Protein 7ZJR (pdb70)

Sequence (268 aa):
YLNTQSNHDKQYIGHAGELRVLSQRIAKNATEAAAGKGEAFKLLKDARNDFEKRWNILVNGDESTSLPPSPEAVKPQMDVVQQDWDGLRKNADSILASEQTVLSLHQVASTLAETIPQLQVEYEEVVDILLENGAPADQVAVAQRQSLLAERILGSVNKVLAGDENSVQAADSFGRDASLFGRVLKGMQEGNAAMSISKVTNAEAVDRLNEIAELFEFVSGSVDEILETSPDLFQQVREAANNIFSVSQTLLDKASQLADGFENLAGGR

Nearest PDB structures (foldseek):
  8wdf-assembly1_A  TM=9.840E-01  e=4.070E-27  Pseudomonas aeruginosa PAO1
  3i9y-assembly1_A  TM=5.136E-01  e=7.655E-04  Vibrio parahaemolyticus
  3o1h-assembly1_A  TM=3.738E-01  e=5.209E-04  Vibrio parahaemolyticus
  7sqc-assembly1_1H  TM=3.829E-01  e=2.702E+00  Chlamydomonas reinhardtii
  1i49-assembly1_B  TM=2.856E-01  e=4.918E+00  Homo sapiens

Radius of gyration: 28.45 Å; Cα contacts (8 Å, |Δi|>4): 362; chains: 1; bounding box: 51×51×84 Å

Organism: Pseudomonas aeruginosa (strain ATCC 15692 / DSM 22644 / CIP 104116 / JCM 14847 / LMG 12228 / 1C / PRS 101 / PAO1) (NCBI:txid208964)

Structure (mmCIF, N/CA/C/O backbone):
data_7ZJR
#
_entry.id   7ZJR
#
_cell.length_a   80.059
_cell.length_b   80.059
_cell.length_c   202.994
_cell.angle_alpha   90.000
_cell.angle_beta   90.000
_cell.angle_gamma   90.000
#
_symmetry.space_group_name_H-M   'P 43 21 2'
#
loop_
_entity.id
_entity.type
_entity.pdbx_description
1 polymer 'Protein PilJ'
2 water water
#
loop_
_atom_site.group_PDB
_atom_site.id
_atom_site.type_symbol
_atom_site.label_atom_id
_atom_site.label_alt_id
_atom_site.label_comp_id
_atom_site.label_asym_id
_atom_site.label_entity_id
_atom_site.label_seq_id
_atom_site.pdbx_PDB_ins_code
_atom_site.Cartn_x
_atom_site.Cartn_y
_atom_site.Cartn_z
_atom_site.occupancy
_atom_site.B_iso_or_equiv
_atom_site.auth_seq_id
_atom_site.auth_comp_id
_atom_site.auth_asym_id
_atom_site.auth_atom_id
_atom_site.pdbx_PDB_model_num
ATOM 1 N N . TYR A 1 23 ? 54.79841 77.28371 79.56366 1.000 102.97707 39 TYR A N 1
ATOM 2 C CA . TYR A 1 23 ? 54.54764 75.98524 80.18690 1.000 101.20461 39 TYR A CA 1
ATOM 3 C C . TYR A 1 23 ? 55.64296 75.55593 81.19103 1.000 108.36473 39 TYR A C 1
ATOM 4 O O . TYR A 1 23 ? 55.51111 75.77485 82.40314 1.000 105.85586 39 TYR A O 1
ATOM 13 N N . LEU A 1 24 ? 56.71010 74.92484 80.70149 1.000 91.73537 40 LEU A N 1
ATOM 14 C CA . LEU A 1 24 ? 57.85221 74.60421 81.54869 1.000 86.20979 40 LEU A CA 1
ATOM 15 C C . LEU A 1 24 ? 58.97866 75.60804 81.34696 1.000 84.80794 40 LEU A C 1
ATOM 16 O O . LEU A 1 24 ? 59.12900 76.19032 80.27075 1.000 81.67992 40 LEU A O 1
ATOM 21 N N . ASN A 1 25 ? 59.78744 75.78745 82.38453 1.000 75.24906 41 ASN A N 1
ATOM 22 C CA . ASN A 1 25 ? 60.85973 76.77061 82.29900 1.000 83.35849 41 ASN A CA 1
ATOM 23 C C . ASN A 1 25 ? 62.02049 76.34796 83.20402 1.000 77.85446 41 ASN A C 1
ATOM 24 O O . ASN A 1 25 ? 62.18322 75.16951 83.54055 1.000 76.42265 41 ASN A O 1
ATOM 29 N N . THR A 1 26 ? 62.82638 77.33010 83.59426 1.000 66.09491 42 THR A N 1
ATOM 30 C CA . THR A 1 26 ? 64.06465 77.10265 84.31081 1.000 60.45728 42 THR A CA 1
ATOM 31 C C . THR A 1 26 ? 63.80635 76.77116 85.77704 1.000 69.78733 42 THR A C 1
ATOM 32 O O . THR A 1 26 ? 64.58896 76.03709 86.39427 1.000 63.79951 42 THR A O 1
ATOM 36 N N . GLN A 1 27 ? 62.69126 77.24428 86.32896 1.000 59.70909 43 GLN A N 1
ATOM 37 C CA . GLN A 1 27 ? 62.29218 76.89382 87.68644 1.000 64.11027 43 GLN A CA 1
ATOM 38 C C . GLN A 1 27 ? 61.57264 75.55379 87.76909 1.000 65.74422 43 GLN A C 1
ATOM 39 O O . GLN A 1 27 ? 61.25249 75.10637 88.87583 1.000 64.97277 43 GLN A O 1
ATOM 45 N N . SER A 1 28 ? 61.29558 74.91180 86.63810 1.000 72.78542 44 SER A N 1
ATOM 46 C CA . SER A 1 28 ? 60.54905 73.66241 86.66004 1.000 69.55750 44 SER A CA 1
ATOM 47 C C . SER A 1 28 ? 61.40072 72.53161 87.24917 1.000 59.61109 44 SER A C 1
ATOM 48 O O . SER A 1 28 ? 62.60974 72.43879 87.00110 1.000 60.85476 44 SER A O 1
ATOM 51 N N . ASN A 1 29 ? 60.75766 71.70271 88.07154 1.000 56.94269 45 ASN A N 1
ATOM 52 C CA . ASN A 1 29 ? 61.41043 70.58850 88.75549 1.000 54.04658 45 ASN A CA 1
ATOM 53 C C . ASN A 1 29 ? 62.09791 69.63605 87.77095 1.000 54.32842 45 ASN A C 1
ATOM 54 O O . ASN A 1 29 ? 61.48332 69.15853 86.81454 1.000 58.61370 45 ASN A O 1
ATOM 59 N N . HIS A 1 30 ? 63.37684 69.34674 88.02713 1.000 56.29339 46 HIS A N 1
ATOM 60 C CA . HIS A 1 30 ? 64.15719 68.45147 87.16922 1.000 51.81744 46 HIS A CA 1
ATOM 61 C C . HIS A 1 30 ? 63.61813 67.01352 87.16779 1.000 59.85757 46 HIS A C 1
ATOM 62 O O . HIS A 1 30 ? 63.59707 66.35468 86.11942 1.000 56.67049 46 HIS A O 1
ATOM 69 N N . ASP A 1 31 ? 63.22952 66.48993 88.33992 1.000 59.42167 47 ASP A N 1
ATOM 70 C CA . ASP A 1 31 ? 62.80209 65.09089 88.43424 1.000 60.57643 47 ASP A CA 1
ATOM 71 C C . ASP A 1 31 ? 61.57355 64.82738 87.57205 1.000 63.72704 47 ASP A C 1
ATOM 72 O O . ASP A 1 31 ? 61.54912 63.86773 86.79510 1.000 57.73998 47 ASP A O 1
ATOM 77 N N . LYS A 1 32 ? 60.53786 65.66919 87.69905 1.000 55.05630 48 LYS A N 1
ATOM 78 C CA . LYS A 1 32 ? 59.33804 65.47679 86.88633 1.000 66.89932 48 LYS A CA 1
ATOM 79 C C . LYS A 1 32 ? 59.64744 65.53073 85.39301 1.000 68.87299 48 LYS A C 1
ATOM 80 O O . LYS A 1 32 ? 58.95137 64.88647 84.59463 1.000 59.64283 48 LYS A O 1
ATOM 86 N N . GLN A 1 33 ? 60.70724 66.24143 84.99404 1.000 55.41677 49 GLN A N 1
ATOM 87 C CA . GLN A 1 33 ? 61.07037 66.22625 83.58336 1.000 67.14350 49 GLN A CA 1
ATOM 88 C C . GLN A 1 33 ? 61.66052 64.87618 83.17132 1.000 62.78373 49 GLN A C 1
ATOM 89 O O . GLN A 1 33 ? 61.29229 64.33143 82.12663 1.000 62.38806 49 GLN A O 1
ATOM 95 N N . TYR A 1 34 ? 62.58187 64.31989 83.96341 1.000 54.19463 50 TYR A N 1
ATOM 96 C CA . TYR A 1 34 ? 63.12251 63.00701 83.61904 1.000 65.24298 50 TYR A CA 1
ATOM 97 C C . TYR A 1 34 ? 62.02589 61.94501 83.58955 1.000 53.57490 50 TYR A C 1
ATOM 98 O O . TYR A 1 34 ? 61.94306 61.15505 82.64763 1.000 59.52999 50 TYR A O 1
ATOM 107 N N . ILE A 1 35 ? 61.14350 61.95628 84.58592 1.000 55.81215 51 ILE A N 1
ATOM 108 C CA . ILE A 1 35 ? 60.10537 60.94033 84.71296 1.000 60.05774 51 ILE A CA 1
ATOM 109 C C . ILE A 1 35 ? 59.05718 61.08937 83.61939 1.000 62.88593 51 ILE A C 1
ATOM 110 O O . ILE A 1 35 ? 58.58910 60.08972 83.05425 1.000 67.00438 51 ILE A O 1
ATOM 115 N N . GLY A 1 36 ? 58.66961 62.33067 83.30865 1.000 60.52793 52 GLY A N 1
ATOM 116 C CA . GLY A 1 36 ? 57.69536 62.56009 82.25208 1.000 50.63520 52 GLY A CA 1
ATOM 117 C C . GLY A 1 36 ? 58.21933 62.20531 80.87012 1.000 55.83218 52 GLY A C 1
ATOM 118 O O . GLY A 1 36 ? 57.51112 61.59276 80.06437 1.000 58.17595 52 GLY A O 1
ATOM 119 N N . HIS A 1 37 ? 59.46321 62.57053 80.57133 1.000 54.53548 53 HIS A N 1
ATOM 120 C CA . HIS A 1 37 ? 60.01368 62.19891 79.27431 1.000 55.18430 53 HIS A CA 1
ATOM 121 C C . HIS A 1 37 ? 60.08783 60.68008 79.13349 1.000 67.65217 53 HIS A C 1
ATOM 122 O O . HIS A 1 37 ? 59.60740 60.11759 78.14246 1.000 67.34504 53 HIS A O 1
ATOM 129 N N . ALA A 1 38 ? 60.66766 59.99744 80.13150 1.000 63.81086 54 ALA A N 1
ATOM 130 C CA . ALA A 1 38 ? 60.72931 58.53653 80.11456 1.000 62.89144 54 ALA A CA 1
ATOM 131 C C . ALA A 1 38 ? 59.33279 57.91851 79.99207 1.000 71.60529 54 ALA A C 1
ATOM 132 O O . ALA A 1 38 ? 59.11705 56.99841 79.19479 1.000 57.06234 54 ALA A O 1
ATOM 134 N N . GLY A 1 39 ? 58.37205 58.41060 80.78029 1.000 59.13904 55 GLY A N 1
ATOM 135 C CA . GLY A 1 39 ? 57.00542 57.93888 80.64061 1.000 52.92559 55 GLY A CA 1
ATOM 136 C C . GLY A 1 39 ? 56.50036 58.06098 79.21856 1.000 74.38327 55 GLY A C 1
ATOM 137 O O . GLY A 1 39 ? 56.01048 57.09396 78.62712 1.000 66.87923 55 GLY A O 1
ATOM 138 N N . GLU A 1 40 ? 56.64546 59.24931 78.63682 1.000 66.92527 56 GLU A N 1
ATOM 139 C CA . GLU A 1 40 ? 56.12229 59.48791 77.30539 1.000 62.86348 56 GLU A CA 1
ATOM 140 C C . GLU A 1 40 ? 56.79465 58.60324 76.25609 1.000 60.33238 56 GLU A C 1
ATOM 141 O O . GLU A 1 40 ? 56.18570 58.31871 75.21983 1.000 57.70214 56 GLU A O 1
ATOM 147 N N . LEU A 1 41 ? 58.01521 58.12095 76.49812 1.000 59.47480 57 LEU A N 1
ATOM 148 C CA . LEU A 1 41 ? 58.58140 57.17660 75.54106 1.000 64.23646 57 LEU A CA 1
ATOM 149 C C . LEU A 1 41 ? 57.80939 55.86085 75.50567 1.000 55.06256 57 LEU A C 1
ATOM 150 O O . LEU A 1 41 ? 57.76409 55.21370 74.45535 1.000 60.88043 57 LEU A O 1
ATOM 155 N N . ARG A 1 42 ? 57.19504 55.45115 76.62185 1.000 56.02081 58 ARG A N 1
ATOM 156 C CA . ARG A 1 42 ? 56.28541 54.29932 76.59564 1.000 61.93493 58 ARG A CA 1
ATOM 157 C C . ARG A 1 42 ? 55.14169 54.53767 75.61955 1.000 66.31579 58 ARG A C 1
ATOM 158 O O . ARG A 1 42 ? 54.88509 53.71995 74.72670 1.000 62.12711 58 ARG A O 1
ATOM 166 N N . VAL A 1 43 ? 54.42979 55.65588 75.80386 1.000 63.34376 59 VAL A N 1
ATOM 167 C CA . VAL A 1 43 ? 53.33896 56.05002 74.91737 1.000 55.32128 59 VAL A CA 1
ATOM 168 C C . VAL A 1 43 ? 53.81595 56.10292 73.46724 1.000 55.91760 59 VAL A C 1
ATOM 169 O O . VAL A 1 43 ? 53.19462 55.52490 72.56995 1.000 56.33838 59 VAL A O 1
ATOM 173 N N . LEU A 1 44 ? 54.94650 56.77251 73.22004 1.000 52.28714 60 LEU A N 1
ATOM 174 C CA . LEU A 1 44 ? 55.39488 56.97508 71.84571 1.000 52.46716 60 LEU A CA 1
ATOM 175 C C . LEU A 1 44 ? 55.80534 55.66878 71.17301 1.000 66.11063 60 LEU A C 1
ATOM 176 O O . LEU A 1 44 ? 55.71866 55.54802 69.94077 1.000 64.54583 60 LEU A O 1
ATOM 181 N N . SER A 1 45 ? 56.27974 54.69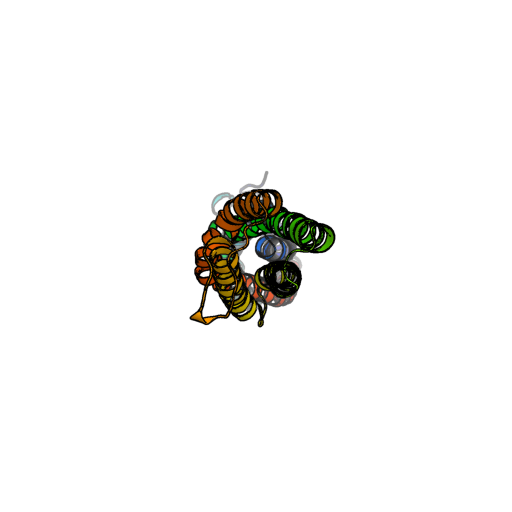350 71.94742 1.000 64.08102 61 SER A N 1
ATOM 182 C CA . SER A 1 45 ? 56.64506 53.41775 71.34633 1.000 62.36429 61 SER A CA 1
ATOM 183 C C . SER A 1 45 ? 55.41199 52.68941 70.81688 1.000 54.04753 61 SER A C 1
ATOM 184 O O . SER A 1 45 ? 55.45691 52.11084 69.72820 1.000 53.97365 61 SER A O 1
ATOM 187 N N . GLN A 1 46 ? 54.30166 52.70675 71.56256 1.000 49.95753 62 GLN A N 1
ATOM 188 C CA . GLN A 1 46 ? 53.07024 52.12923 71.03228 1.000 53.43431 62 GLN A CA 1
ATOM 189 C C . GLN A 1 46 ? 52.61098 52.89520 69.80037 1.000 68.25532 62 GLN A C 1
ATOM 190 O O . GLN A 1 46 ? 52.20877 52.29926 68.79192 1.000 66.65976 62 GLN A O 1
ATOM 196 N N . ARG A 1 47 ? 52.72811 54.21807 69.83819 1.000 61.19978 63 ARG A N 1
ATOM 197 C CA . ARG A 1 47 ? 52.19911 55.00965 68.74373 1.000 60.86874 63 ARG A CA 1
ATOM 198 C C . ARG A 1 47 ? 53.03507 54.81768 67.48074 1.000 61.15371 63 ARG A C 1
ATOM 199 O O . ARG A 1 47 ? 52.48752 54.73702 66.37104 1.000 54.86108 63 ARG A O 1
ATOM 207 N N . ILE A 1 48 ? 54.35365 54.68333 67.63002 1.000 57.13454 64 ILE A N 1
ATOM 208 C CA . ILE A 1 48 ? 55.20022 54.37828 66.47951 1.000 51.26404 64 ILE A CA 1
ATOM 209 C C . ILE A 1 48 ? 54.84817 53.00895 65.90993 1.000 64.05849 64 ILE A C 1
ATOM 210 O O . ILE A 1 48 ? 54.86929 52.79434 64.68823 1.000 60.96765 64 ILE A O 1
ATOM 215 N N . ALA A 1 49 ? 54.50915 52.06121 66.78303 1.000 61.64123 65 ALA A N 1
ATOM 216 C CA . ALA A 1 49 ? 54.23477 50.71761 66.30638 1.000 56.96700 65 ALA A CA 1
ATOM 217 C C . ALA A 1 49 ? 52.89719 50.67659 65.58936 1.000 54.44437 65 ALA A C 1
ATOM 218 O O . ALA A 1 49 ? 52.78540 50.06878 64.51891 1.000 58.77058 65 ALA A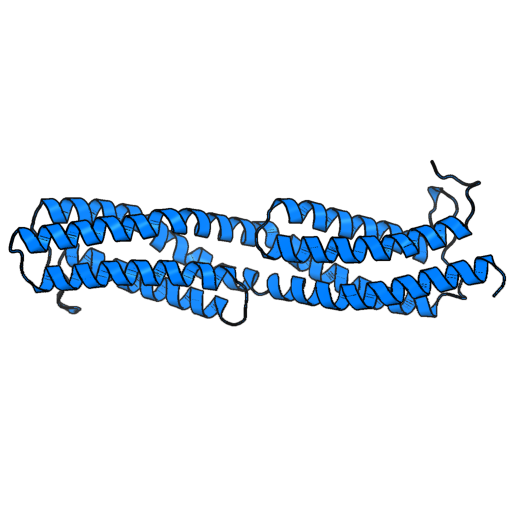 O 1
ATOM 220 N N . LYS A 1 50 ? 51.89011 51.37348 66.12545 1.000 59.63849 66 LYS A N 1
ATOM 221 C CA . LYS A 1 50 ? 50.57089 51.36174 65.49697 1.000 50.84165 66 LYS A CA 1
ATOM 222 C C . LYS A 1 50 ? 50.61312 52.02996 64.13819 1.000 62.91471 66 LYS A C 1
ATOM 223 O O . LYS A 1 50 ? 49.99112 51.55336 63.17856 1.000 62.58188 66 LYS A O 1
ATOM 229 N N . ASN A 1 51 ? 51.36256 53.12124 64.02005 1.000 60.75843 67 ASN A N 1
ATOM 230 C CA . ASN A 1 51 ? 51.38624 53.80154 62.73543 1.000 65.85786 67 ASN A CA 1
ATOM 231 C C . ASN A 1 51 ? 52.34215 53.14624 61.76600 1.000 59.49361 67 ASN A C 1
ATOM 232 O O . ASN A 1 51 ? 52.20392 53.34941 60.55669 1.000 62.05966 67 ASN A O 1
ATOM 237 N N . ALA A 1 52 ? 53.32833 52.40359 62.26817 1.000 60.54999 68 ALA A N 1
ATOM 238 C CA . ALA A 1 52 ? 54.21083 51.68872 61.36205 1.000 65.81433 68 ALA A CA 1
ATOM 239 C C . ALA A 1 52 ? 53.43739 50.59298 60.65439 1.000 62.18248 68 ALA A C 1
ATOM 240 O O . ALA A 1 52 ? 53.57636 50.40637 59.43771 1.000 52.28402 68 ALA A O 1
ATOM 242 N N . THR A 1 53 ? 52.57538 49.89231 61.39327 1.000 54.80878 69 THR A N 1
ATOM 243 C CA . THR A 1 53 ? 51.86231 48.77935 60.78401 1.000 58.93425 69 THR A CA 1
ATOM 244 C C . THR A 1 53 ? 50.76007 49.27842 59.85340 1.000 63.83307 69 THR A C 1
ATOM 245 O O . THR A 1 53 ? 50.57581 48.72669 58.75904 1.000 70.18382 69 THR A O 1
ATOM 249 N N . GLU A 1 54 ? 50.04747 50.34667 60.24344 1.000 63.17654 70 GLU A N 1
ATOM 250 C CA . GLU A 1 54 ? 49.02119 50.90486 59.36500 1.000 53.67639 70 GLU A CA 1
ATOM 251 C C . GLU A 1 54 ? 49.63408 51.53356 58.12915 1.000 60.46507 70 GLU A C 1
ATOM 252 O O . GLU A 1 54 ? 49.04748 51.47023 57.04101 1.000 65.05430 70 GLU A O 1
ATOM 258 N N . ALA A 1 55 ? 50.80565 52.15395 58.26825 1.000 57.81415 71 ALA A N 1
ATOM 259 C CA . ALA A 1 55 ? 51.43859 52.72958 57.08973 1.000 60.53501 71 ALA A CA 1
ATOM 260 C C . ALA A 1 55 ? 51.83985 51.63430 56.12163 1.000 71.29641 71 ALA A C 1
ATOM 261 O O . ALA A 1 55 ? 51.65465 51.77561 54.90690 1.000 69.74454 71 ALA A O 1
ATOM 263 N N . ALA A 1 56 ? 52.37741 50.52544 56.64395 1.000 67.65017 72 ALA A N 1
ATOM 264 C CA . ALA A 1 56 ? 52.77085 49.42329 55.77207 1.000 68.71951 72 ALA A CA 1
ATOM 265 C C . ALA A 1 56 ? 51.56631 48.84816 55.04699 1.000 65.16334 72 ALA A C 1
ATOM 266 O O . ALA A 1 56 ? 51.69742 48.37742 53.91466 1.000 63.94317 72 ALA A O 1
ATOM 268 N N . ALA A 1 57 ? 50.38955 48.89424 55.67473 1.000 57.66418 73 ALA A N 1
ATOM 269 C CA . ALA A 1 57 ? 49.13118 48.50265 55.04957 1.000 57.96500 73 ALA A CA 1
ATOM 270 C C . ALA A 1 57 ? 48.55606 49.55895 54.08234 1.000 63.45455 73 ALA A C 1
ATOM 271 O O . ALA A 1 57 ? 47.38871 49.45227 53.68911 1.000 65.82681 73 ALA A O 1
ATOM 273 N N . GLY A 1 58 ? 49.31256 50.58014 53.69350 1.000 68.72177 74 GLY A N 1
ATOM 274 C CA . GLY A 1 58 ? 48.82411 51.54643 52.73161 1.000 62.69998 74 GLY A CA 1
ATOM 275 C C . GLY A 1 58 ? 48.03968 52.73579 53.28563 1.000 65.29244 74 GLY A C 1
ATOM 276 O O . GLY A 1 58 ? 47.70319 53.63765 52.50624 1.000 75.16587 74 GLY A O 1
ATOM 277 N N . LYS A 1 59 ? 47.72279 52.77807 54.58521 1.000 64.57532 75 LYS A N 1
ATOM 278 C CA . LYS A 1 59 ? 46.96546 53.90205 55.15724 1.000 56.80357 75 LYS A CA 1
ATOM 279 C C . LYS A 1 59 ? 47.82501 55.15742 55.09914 1.000 61.22142 75 LYS A C 1
ATOM 280 O O . LYS A 1 59 ? 48.77479 55.30741 55.86858 1.000 68.93236 75 LYS A O 1
ATOM 286 N N . GLY A 1 60 ? 47.52000 56.05576 54.15939 1.000 60.92811 76 GLY A N 1
ATOM 287 C CA . GLY A 1 60 ? 48.43927 57.14591 53.87472 1.000 58.33674 76 GLY A CA 1
ATOM 288 C C . GLY A 1 60 ? 48.58379 58.11251 55.03330 1.000 75.88589 76 GLY A C 1
ATOM 289 O O . GLY A 1 60 ? 49.67507 58.63530 55.28510 1.000 65.06922 76 GLY A O 1
ATOM 290 N N . GLU A 1 61 ? 47.49718 58.34385 55.76615 1.000 60.17017 77 GLU A N 1
ATOM 291 C CA . GLU A 1 61 ? 47.55370 59.25206 56.89988 1.000 72.50861 77 GLU A CA 1
ATOM 292 C C . GLU A 1 61 ? 48.56857 58.79351 57.94951 1.000 88.53621 77 GLU A C 1
ATOM 293 O O . GLU A 1 61 ? 49.23302 59.62838 58.58679 1.000 78.96955 77 GLU A O 1
ATOM 299 N N . ALA A 1 62 ? 48.72507 57.47322 58.11553 1.000 79.51201 78 ALA A N 1
ATOM 300 C CA . ALA A 1 62 ? 49.62358 56.92333 59.12424 1.000 73.27552 78 ALA A CA 1
ATOM 301 C C . ALA A 1 62 ? 51.07204 57.30681 58.88792 1.000 62.48362 78 ALA A C 1
ATOM 302 O O . ALA A 1 62 ? 51.88317 57.18275 59.80733 1.000 70.68252 78 ALA A O 1
ATOM 304 N N . PHE A 1 63 ? 51.42695 57.75506 57.686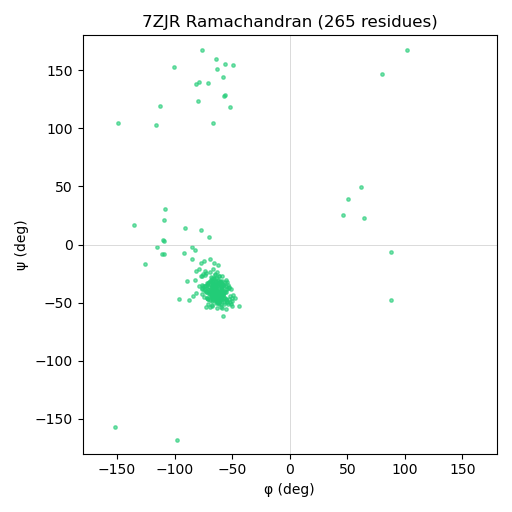88 1.000 60.25362 79 PHE A N 1
ATOM 305 C CA . PHE A 1 63 ? 52.81374 58.13490 57.46294 1.000 65.81400 79 PHE A CA 1
ATOM 306 C C . PHE A 1 63 ? 53.15203 59.39688 58.22138 1.000 65.05760 79 PHE A C 1
ATOM 307 O O . PHE A 1 63 ? 54.22286 59.49106 58.83002 1.000 72.09663 79 PHE A O 1
ATOM 315 N N . LYS A 1 64 ? 52.25082 60.37721 58.19843 1.000 73.82628 80 LYS A N 1
ATOM 316 C CA . LYS A 1 64 ? 52.50107 61.60736 58.93430 1.000 72.53216 80 LYS A CA 1
ATOM 317 C C . LYS A 1 64 ? 52.60737 61.31905 60.42325 1.000 72.87848 80 LYS A C 1
ATOM 318 O O . LYS A 1 64 ? 53.58178 61.72368 61.06797 1.000 71.32479 80 LYS A O 1
ATOM 324 N N . LEU A 1 65 ? 51.62533 60.58318 60.97231 1.000 53.18674 81 LEU A N 1
ATOM 325 C CA . LEU A 1 65 ? 51.62416 60.22411 62.39019 1.000 61.43105 81 LEU A CA 1
ATOM 326 C C . LEU A 1 65 ? 52.85630 59.41483 62.77914 1.000 66.94061 81 LEU A C 1
ATOM 327 O O . LEU A 1 65 ? 53.36551 59.55002 63.90099 1.000 62.55246 81 LEU A O 1
ATOM 332 N N . LEU A 1 66 ? 53.33623 58.55332 61.88013 1.000 53.08478 82 LEU A N 1
ATOM 333 C CA . LEU A 1 66 ? 54.56048 57.81947 62.16071 1.000 55.86157 82 LEU A CA 1
ATOM 334 C C . LEU A 1 66 ? 55.74867 58.76598 62.22207 1.000 63.81596 82 LEU A C 1
ATOM 335 O O . LEU A 1 66 ? 56.56851 58.68994 63.14748 1.000 59.12040 82 LEU A O 1
ATOM 340 N N . LYS A 1 67 ? 55.85662 59.66757 61.24005 1.000 59.45161 83 LYS A N 1
ATOM 341 C CA . LYS A 1 67 ? 56.94441 60.63672 61.23747 1.000 59.29776 83 LYS A CA 1
ATOM 342 C C . LYS A 1 67 ? 56.91896 61.49996 62.49444 1.000 66.59840 83 LYS A C 1
ATOM 343 O O . LYS A 1 67 ? 57.96539 61.79147 63.08829 1.000 53.57645 83 LYS A O 1
ATOM 349 N N . ASP A 1 68 ? 55.72983 61.90953 62.92275 1.000 54.58438 84 ASP A N 1
ATOM 350 C CA . ASP A 1 68 ? 55.64481 62.83285 64.04420 1.000 58.50756 84 ASP A CA 1
ATOM 351 C C . ASP A 1 68 ? 56.01882 62.14410 65.34425 1.000 60.75304 84 ASP A C 1
ATOM 352 O O . ASP A 1 68 ? 56.78697 62.69135 66.14759 1.000 65.54263 84 ASP A O 1
ATOM 357 N N . ALA A 1 69 ? 55.46588 60.94801 65.57926 1.000 65.82064 85 ALA A N 1
ATOM 358 C CA . ALA A 1 69 ? 55.79293 60.20320 66.79209 1.000 52.09411 85 ALA A CA 1
ATOM 359 C C . ALA A 1 69 ? 57.26963 59.83897 66.81429 1.000 55.46865 85 ALA A C 1
ATOM 360 O O . ALA A 1 69 ? 57.91842 59.89115 67.86437 1.000 54.33171 85 ALA A O 1
ATOM 362 N N . ARG A 1 70 ? 57.82516 59.49901 65.65626 1.000 50.67257 86 ARG A N 1
ATOM 363 C CA . ARG A 1 70 ? 59.25104 59.21744 65.58908 1.000 55.44553 86 ARG A CA 1
ATOM 364 C C . ARG A 1 70 ? 60.06296 60.43617 65.99019 1.000 59.64708 86 ARG A C 1
ATOM 365 O O . ARG A 1 70 ? 61.07362 60.31204 66.69410 1.000 67.56434 86 ARG A O 1
ATOM 373 N N . ASN A 1 71 ? 59.65085 61.62552 65.53156 1.000 63.68873 87 ASN A N 1
ATOM 374 C CA . ASN A 1 71 ? 60.38517 62.84659 65.85280 1.000 54.25778 87 ASN A CA 1
ATOM 375 C C . ASN A 1 71 ? 60.13340 63.30237 67.29233 1.000 57.80835 87 ASN A C 1
ATOM 376 O O . ASN A 1 71 ? 61.04280 63.83443 67.93981 1.000 55.51796 87 ASN A O 1
ATOM 381 N N . ASP A 1 72 ? 58.91070 63.11616 67.80128 1.000 42.02674 88 ASP A N 1
ATOM 382 C CA . ASP A 1 72 ? 58.63660 63.36922 69.21330 1.000 53.93495 88 ASP A CA 1
ATOM 383 C C . ASP A 1 72 ? 59.60178 62.56167 70.08722 1.000 65.92274 88 ASP A C 1
ATOM 384 O O . ASP A 1 72 ? 60.34456 63.11917 70.90985 1.000 60.68955 88 ASP A O 1
ATOM 389 N N . PHE A 1 73 ? 59.62365 61.23882 69.88486 1.000 62.20577 89 PHE A N 1
ATOM 390 C CA . PHE A 1 73 ? 60.53945 60.36857 70.61117 1.000 61.33196 89 PHE A CA 1
ATOM 391 C C . PHE A 1 73 ? 61.96720 60.88872 70.53140 1.000 56.99909 89 PHE A C 1
ATOM 392 O O . PHE A 1 73 ? 62.64024 61.03995 71.55341 1.000 59.92377 89 PHE A O 1
ATOM 400 N N . GLU A 1 74 ? 62.44320 61.17339 69.32222 1.000 50.57163 90 GLU A N 1
ATOM 401 C CA . GLU A 1 74 ? 63.80733 61.66074 69.16437 1.000 53.23846 90 GLU A CA 1
ATOM 402 C C . GLU A 1 74 ? 64.04222 62.95059 69.95024 1.000 70.92457 90 GLU A C 1
ATOM 403 O O . GLU A 1 74 ? 65.13841 63.17313 70.48717 1.000 61.94849 90 GLU A O 1
ATOM 409 N N . LYS A 1 75 ? 63.03151 63.81947 70.02236 1.000 60.26453 91 LYS A N 1
ATOM 410 C CA . LYS A 1 75 ? 63.20759 65.07111 70.75066 1.000 67.57101 91 LYS A CA 1
ATOM 411 C C . LYS A 1 75 ? 63.36823 64.79779 72.23732 1.000 63.20278 91 LYS A C 1
ATOM 412 O O . LYS A 1 75 ? 64.28544 65.32774 72.88041 1.000 59.10059 91 LYS A O 1
ATOM 418 N N . ARG A 1 76 ? 62.50243 63.93260 72.78287 1.000 57.20191 92 ARG A N 1
ATOM 419 C CA . ARG A 1 76 ? 62.52911 63.60471 74.20682 1.000 58.75843 92 ARG A CA 1
ATOM 420 C C . ARG A 1 76 ? 63.76303 62.79671 74.57614 1.000 55.66250 92 ARG A C 1
ATOM 421 O O . ARG A 1 76 ? 64.39990 63.05792 75.60405 1.000 62.94452 92 ARG A O 1
ATOM 429 N N . TRP A 1 77 ? 64.12153 61.82010 73.74987 1.000 61.92275 93 TRP A N 1
ATOM 430 C CA . TRP A 1 77 ? 65.32572 61.04278 74.01472 1.000 60.37400 93 TRP A CA 1
ATOM 431 C C . TRP A 1 77 ? 66.56588 61.93449 74.08277 1.000 58.13289 93 TRP A C 1
ATOM 432 O O . TRP A 1 77 ? 67.42924 61.74084 74.94831 1.000 63.71515 93 TRP A O 1
ATOM 443 N N . ASN A 1 78 ? 66.68207 62.90412 73.16835 1.000 58.87665 94 ASN A N 1
ATOM 444 C CA . ASN A 1 78 ? 67.82681 63.80968 73.18641 1.000 54.93470 94 ASN A CA 1
ATOM 445 C C . ASN A 1 78 ? 67.85401 64.65948 74.44938 1.000 53.47651 94 ASN A C 1
ATOM 446 O O . ASN A 1 78 ? 68.93077 64.98121 74.95798 1.000 57.03873 94 ASN A O 1
ATOM 451 N N . ILE A 1 79 ? 66.69009 65.03441 74.97088 1.000 52.06067 95 ILE A N 1
ATOM 452 C CA . ILE A 1 79 ? 66.66692 65.77066 76.22459 1.000 56.52546 95 ILE A CA 1
ATOM 453 C C . ILE A 1 79 ? 67.22566 64.90517 77.34204 1.000 65.54616 95 ILE A C 1
ATOM 454 O O . ILE A 1 79 ? 68.08686 65.34849 78.10991 1.000 61.78714 95 ILE A O 1
ATOM 459 N N . LEU A 1 80 ? 66.77580 63.63799 77.41397 1.000 58.54822 96 LEU A N 1
ATOM 460 C CA . LEU A 1 80 ? 67.26324 62.71119 78.43136 1.000 54.67789 96 LEU A CA 1
ATOM 461 C C . LEU A 1 80 ? 68.76720 62.48182 78.32229 1.000 56.89614 96 LEU A C 1
ATOM 462 O O . LEU A 1 80 ? 69.43966 62.28295 79.33714 1.000 57.50408 96 LEU A O 1
ATOM 467 N N . VAL A 1 81 ? 69.32005 62.52070 77.12058 1.000 51.59530 97 VAL A N 1
ATOM 468 C CA . VAL A 1 81 ? 70.73102 62.20873 76.95166 1.000 54.94996 97 VAL A CA 1
ATOM 469 C C . VAL A 1 81 ? 71.60496 63.44259 77.14248 1.000 65.91507 97 VAL A C 1
ATOM 470 O O . VAL A 1 81 ? 72.61318 63.40653 77.85398 1.000 65.69815 97 VAL A O 1
ATOM 474 N N . ASN A 1 82 ? 71.24792 64.55063 76.49921 1.000 58.78988 98 ASN A N 1
ATOM 475 C CA . ASN A 1 82 ? 72.11048 65.71760 76.46682 1.000 60.07171 98 ASN A CA 1
ATOM 476 C C . ASN A 1 82 ? 71.60768 66.89875 77.28168 1.000 62.23554 98 ASN A C 1
ATOM 477 O O . ASN A 1 82 ? 72.35518 67.87098 77.43348 1.000 61.42244 98 ASN A O 1
ATOM 482 N N . GLY A 1 83 ? 70.38690 66.84605 77.80705 1.000 48.11723 99 GLY A N 1
ATOM 483 C CA . GLY A 1 83 ? 69.80538 67.96578 78.51566 1.000 50.66596 99 GLY A CA 1
ATOM 484 C C . GLY A 1 83 ? 68.79979 68.72605 77.66183 1.000 56.83939 99 GLY A C 1
ATOM 485 O O . GLY A 1 83 ? 68.69841 68.55503 76.44743 1.000 54.69212 99 GLY A O 1
ATOM 486 N N . ASP A 1 84 ? 68.04415 69.59188 78.32482 1.000 59.31878 100 ASP A N 1
ATOM 487 C CA . ASP A 1 84 ? 67.12564 70.51561 77.66794 1.000 53.21958 100 ASP A CA 1
ATOM 488 C C . ASP A 1 84 ? 67.62224 71.93504 77.95942 1.000 53.99804 100 ASP A C 1
ATOM 489 O O . ASP A 1 84 ? 67.40904 72.46253 79.05786 1.000 55.67199 100 ASP A O 1
ATOM 494 N N . GLU A 1 85 ? 68.26908 72.55510 76.96761 1.000 53.94567 101 GLU A N 1
ATOM 495 C CA . GLU A 1 85 ? 68.78601 73.91040 77.13521 1.000 45.35674 101 GLU A CA 1
ATOM 496 C C . GLU A 1 85 ? 67.70360 74.88914 77.57363 1.000 54.77512 101 GLU A C 1
ATOM 497 O O . GLU A 1 85 ? 67.96497 75.80958 78.35587 1.000 62.21959 101 GLU A O 1
ATOM 503 N N . SER A 1 86 ? 66.48256 74.71588 77.08628 1.000 55.36088 102 SER A N 1
ATOM 504 C CA . SER A 1 86 ? 65.47528 75.73209 77.33270 1.000 50.15255 102 SER A CA 1
ATOM 505 C C . SER A 1 86 ? 64.98133 75.73478 78.77524 1.000 51.51757 102 SER A C 1
ATOM 506 O O . SER A 1 86 ? 64.48778 76.76132 79.24220 1.000 62.27860 102 SER A O 1
ATOM 509 N N . THR A 1 87 ? 65.08551 74.62142 79.48705 1.000 57.33797 103 THR A N 1
ATOM 510 C CA . THR A 1 87 ? 64.72650 74.55834 80.89922 1.000 57.44323 103 THR A CA 1
ATOM 511 C C . THR A 1 87 ? 65.94813 74.41092 81.79802 1.000 57.48467 103 THR A C 1
ATOM 512 O O . THR A 1 87 ? 65.79596 74.25541 83.02223 1.000 55.12547 103 THR A O 1
ATOM 516 N N . SER A 1 88 ? 67.14807 74.42392 81.21860 1.000 52.86851 104 SER A N 1
ATOM 517 C CA . SER A 1 88 ? 68.37916 74.12947 81.94832 1.000 61.31921 104 SER A CA 1
ATOM 518 C C . SER A 1 88 ? 68.25141 72.82254 82.73241 1.000 66.08716 104 SER A C 1
ATOM 519 O O . SER A 1 88 ? 68.71007 72.70319 83.87842 1.000 59.85097 104 SER A O 1
ATOM 522 N N . LEU A 1 89 ? 67.58435 71.83964 82.11029 1.000 62.90449 105 LEU A N 1
ATOM 523 C CA . LEU A 1 89 ? 67.61608 70.46236 82.59168 1.000 55.34109 105 LEU A CA 1
ATOM 524 C C . LEU A 1 89 ? 68.91837 69.80650 82.14784 1.000 63.36193 105 LEU A C 1
ATOM 525 O O . LEU A 1 89 ? 69.22072 69.79816 80.94053 1.000 53.73840 105 LEU A O 1
ATOM 530 N N . PRO A 1 90 ? 69.72477 69.27614 83.07094 1.000 55.48677 106 PRO A N 1
ATOM 531 C CA . PRO A 1 90 ? 71.04450 68.69178 82.70272 1.000 53.42846 106 PRO A CA 1
ATOM 532 C C . PRO A 1 90 ? 70.87028 67.32642 82.06820 1.000 49.88463 106 PRO A C 1
ATOM 533 O O . PRO A 1 90 ? 69.77427 66.74796 82.13956 1.000 53.30263 106 PRO A O 1
ATOM 537 N N . PRO A 1 91 ? 71.92066 66.77460 81.44960 1.000 51.27272 107 PRO A N 1
ATOM 538 C CA . PRO A 1 91 ? 71.88360 65.35478 81.05771 1.000 54.92488 107 PRO A CA 1
ATOM 539 C C . PRO A 1 91 ? 71.44044 64.48018 82.23138 1.000 58.62407 107 PRO A C 1
ATOM 540 O O . PRO A 1 91 ? 71.56451 64.86160 83.39720 1.000 59.97308 107 PRO A O 1
ATOM 544 N N . SER A 1 92 ? 70.87635 63.31555 81.92157 1.000 56.89800 108 SER A N 1
ATOM 545 C CA . SER A 1 92 ? 70.34273 62.45327 82.97485 1.000 71.34779 108 SER A CA 1
ATOM 546 C C . SER A 1 92 ? 71.45908 61.97395 83.91466 1.000 59.02219 108 SER A C 1
ATOM 547 O O . SER A 1 92 ? 72.63072 61.86932 83.50866 1.000 54.06348 108 SER A O 1
ATOM 550 N N . PRO A 1 93 ? 71.12527 61.70146 85.18412 1.000 62.09045 109 PRO A N 1
ATOM 551 C CA . PRO A 1 93 ? 72.14816 61.26920 86.15250 1.000 58.40872 109 PRO A CA 1
ATOM 552 C C . PRO A 1 93 ? 72.87705 60.03147 85.66180 1.000 62.72527 109 PRO A C 1
ATOM 553 O O . PRO A 1 93 ? 72.35628 59.25273 84.86093 1.000 74.01719 109 PRO A O 1
ATOM 557 N N . GLU A 1 94 ? 74.10049 59.83786 86.15054 1.000 72.27079 110 GLU A N 1
ATOM 558 C CA . GLU A 1 94 ? 74.80731 58.64120 85.71726 1.000 72.30948 110 GLU A CA 1
ATOM 559 C C . GLU A 1 94 ? 74.29282 57.39476 86.44025 1.000 63.59995 110 GLU A C 1
ATOM 560 O O . GLU A 1 94 ? 74.48641 56.26950 85.95768 1.000 72.97216 110 GLU A O 1
ATOM 566 N N . ALA A 1 95 ? 73.56135 57.57901 87.54366 1.000 58.35236 111 ALA A N 1
ATOM 567 C CA . ALA A 1 95 ? 72.89810 56.45733 88.19652 1.000 61.15984 111 ALA A CA 1
ATOM 568 C C . ALA A 1 95 ? 72.05566 55.64762 87.21599 1.000 80.66146 111 ALA A C 1
ATOM 569 O O . ALA A 1 95 ? 72.09983 54.41338 87.23377 1.000 86.21756 111 ALA A O 1
ATOM 571 N N . VAL A 1 96 ? 71.28430 56.31364 86.34657 1.000 74.32419 112 VAL A N 1
ATOM 572 C CA . VAL A 1 96 ? 70.37473 55.59866 85.45109 1.000 63.76807 112 VAL A CA 1
ATOM 573 C C . VAL A 1 96 ? 71.06905 55.27894 84.13217 1.000 59.09674 112 VAL A C 1
ATOM 574 O O . VAL A 1 96 ? 70.40780 54.90094 83.16214 1.000 75.06281 112 VAL A O 1
ATOM 578 N N . LYS A 1 97 ? 72.39930 55.40091 84.08428 1.000 59.07419 113 LYS A N 1
ATOM 579 C CA . LYS A 1 97 ? 73.11252 55.13494 82.83477 1.000 62.00813 113 LYS A CA 1
ATOM 580 C C . LYS A 1 97 ? 72.88424 53.73236 82.27107 1.000 71.86371 113 LYS A C 1
ATOM 581 O O . LYS A 1 97 ? 72.70404 53.61305 81.04523 1.000 79.69289 113 LYS A O 1
ATOM 587 N N . PRO A 1 98 ? 72.89672 52.65274 83.05825 1.000 82.02827 114 PRO A N 1
ATOM 588 C CA . PRO A 1 98 ? 72.57914 51.33914 82.46721 1.000 76.86260 114 PRO A CA 1
ATOM 589 C C . PRO A 1 98 ? 71.18595 51.26470 81.84618 1.000 72.87814 114 PRO A C 1
ATOM 590 O O . PRO A 1 98 ? 71.04554 50.71833 80.74295 1.000 62.91438 114 PRO A O 1
ATOM 594 N N . GLN A 1 99 ? 70.15172 51.78602 82.52504 1.000 61.47149 115 GLN A N 1
ATOM 595 C CA . GLN A 1 99 ? 68.82516 51.88555 81.91345 1.000 59.55674 115 GLN A CA 1
ATOM 596 C C . GLN A 1 99 ? 68.85861 52.68777 80.61488 1.000 76.56242 115 GLN A C 1
ATOM 597 O O . GLN A 1 99 ? 68.24727 52.28523 79.61717 1.000 68.82218 115 GLN A O 1
ATOM 603 N N . MET A 1 100 ? 69.53833 53.84484 80.61757 1.000 59.62276 116 MET A N 1
ATOM 604 C CA . MET A 1 100 ? 69.64273 54.63745 79.39406 1.000 69.26325 116 MET A CA 1
ATOM 605 C C . MET A 1 100 ? 70.30870 53.82839 78.30306 1.000 66.56558 116 MET A C 1
ATOM 606 O O . MET A 1 100 ? 69.84668 53.80020 77.15365 1.000 64.56408 116 MET A O 1
ATOM 611 N N . ASP A 1 101 ? 71.41070 53.17128 78.64614 1.000 62.61290 117 ASP A N 1
ATOM 612 C CA . ASP A 1 101 ? 72.20021 52.50774 77.62215 1.000 72.84687 117 ASP A CA 1
ATOM 613 C C . ASP A 1 101 ? 71.38112 51.46314 76.87486 1.000 67.12573 117 ASP A C 1
ATOM 614 O O . ASP A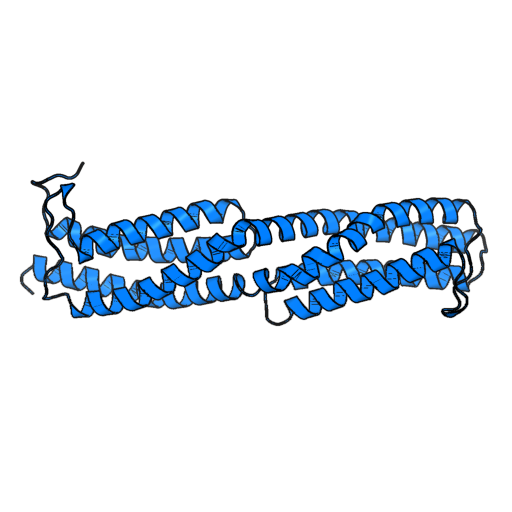 1 101 ? 71.59692 51.25284 75.67395 1.000 59.69897 117 ASP A O 1
ATOM 619 N N . VAL A 1 102 ? 70.41872 50.82510 77.54571 1.000 57.18674 118 VAL A N 1
ATOM 620 C CA . VAL A 1 102 ? 69.67158 49.77072 76.87261 1.000 62.99161 118 VAL A CA 1
ATOM 621 C C . VAL A 1 102 ? 68.44881 50.31365 76.14011 1.000 64.75429 118 VAL A C 1
ATOM 622 O O . VAL A 1 102 ? 68.06596 49.76696 75.09991 1.000 77.52880 118 VAL A O 1
ATOM 626 N N . VAL A 1 103 ? 67.83440 51.38773 76.64933 1.000 76.25072 119 VAL A N 1
ATOM 627 C CA . VAL A 1 103 ? 66.80849 52.07992 75.88226 1.000 58.94079 119 VAL A CA 1
ATOM 628 C C . VAL A 1 103 ? 67.39835 52.59157 74.57942 1.000 62.90651 119 VAL A C 1
ATOM 629 O O . VAL A 1 103 ? 66.72619 52.59490 73.54070 1.000 64.73102 119 VAL A O 1
ATOM 633 N N . GLN A 1 104 ? 68.67942 52.96816 74.59285 1.000 60.18022 120 GLN A N 1
ATOM 634 C CA . GLN A 1 104 ? 69.29136 53.53669 73.39544 1.000 61.23453 120 GLN A CA 1
ATOM 635 C C . GLN A 1 104 ? 69.41025 52.50522 72.28326 1.000 69.29290 120 GLN A C 1
ATOM 6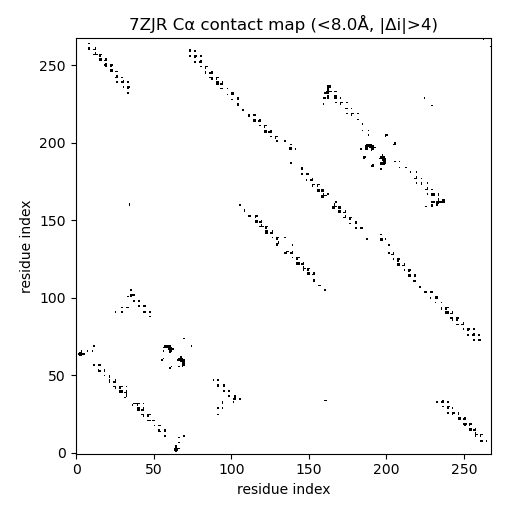36 O O . GLN A 1 104 ? 69.26390 52.83914 71.09736 1.000 60.20664 120 GLN A O 1
ATOM 642 N N . GLN A 1 105 ? 69.70315 51.24772 72.63902 1.000 79.68589 121 GLN A N 1
ATOM 643 C CA . GLN A 1 105 ? 69.85445 50.22703 71.60327 1.000 74.30471 121 GLN A CA 1
ATOM 644 C C . GLN A 1 105 ? 68.52441 49.96052 70.90719 1.000 72.76076 121 GLN A C 1
ATOM 645 O O . GLN A 1 105 ? 68.46673 49.91155 69.67109 1.000 58.66178 121 GLN A O 1
ATOM 651 N N . ASP A 1 106 ? 67.44129 49.84694 71.68840 1.000 56.26674 122 ASP A N 1
ATOM 652 C CA . ASP A 1 106 ? 66.10810 49.64776 71.12585 1.000 62.69363 122 ASP A CA 1
ATOM 653 C C . ASP A 1 106 ? 65.66706 50.85067 70.29796 1.000 73.81616 122 ASP A C 1
ATOM 654 O O . ASP A 1 106 ? 65.11237 50.68931 69.20240 1.000 71.97561 122 ASP A O 1
ATOM 659 N N . TRP A 1 107 ? 65.89579 52.06610 70.80847 1.000 71.78128 123 TRP A N 1
ATOM 660 C CA . TRP A 1 107 ? 65.51241 53.25548 70.05876 1.000 63.43629 123 TRP A CA 1
ATOM 661 C C . TRP A 1 107 ? 66.23946 53.31789 68.72549 1.000 65.91746 123 TRP A C 1
ATOM 662 O O . TRP A 1 107 ? 65.63617 53.66522 67.69955 1.000 65.41634 123 TRP A O 1
ATOM 673 N N . ASP A 1 108 ? 67.53035 52.97547 68.71080 1.000 59.19675 124 ASP A N 1
ATOM 674 C CA . ASP A 1 108 ? 68.25010 52.93581 67.44072 1.000 65.99452 124 ASP A CA 1
ATOM 675 C C . ASP A 1 108 ? 67.55014 52.01803 66.44192 1.000 74.43769 124 ASP A C 1
ATOM 676 O O . ASP A 1 108 ? 67.49287 52.31287 65.24016 1.000 63.09883 124 ASP A O 1
ATOM 681 N N . GLY A 1 109 ? 67.01310 50.89518 66.92434 1.000 67.98454 125 GLY A N 1
ATOM 682 C CA . GLY A 1 109 ? 66.32896 49.95676 66.06101 1.000 58.33985 125 GLY A CA 1
ATOM 683 C C . GLY A 1 109 ? 64.98596 50.48131 65.60179 1.000 58.51056 125 GLY A C 1
ATOM 684 O O . GLY A 1 109 ? 64.70290 50.51400 64.39890 1.000 69.93815 125 GLY A O 1
ATOM 685 N N . LEU A 1 110 ? 64.15147 50.88576 66.56159 1.000 55.35941 126 LEU A N 1
ATOM 686 C CA . LEU A 1 110 ? 62.89062 51.54463 66.24695 1.000 63.85365 126 LEU A CA 1
ATOM 687 C C . LEU A 1 110 ? 63.05906 52.60012 65.15221 1.000 66.20761 126 LEU A C 1
ATOM 688 O O . LEU A 1 110 ? 62.39534 52.54838 64.10723 1.000 58.17131 126 LEU A O 1
ATOM 693 N N . ARG A 1 111 ? 64.00437 53.51866 65.35149 1.000 53.39040 127 ARG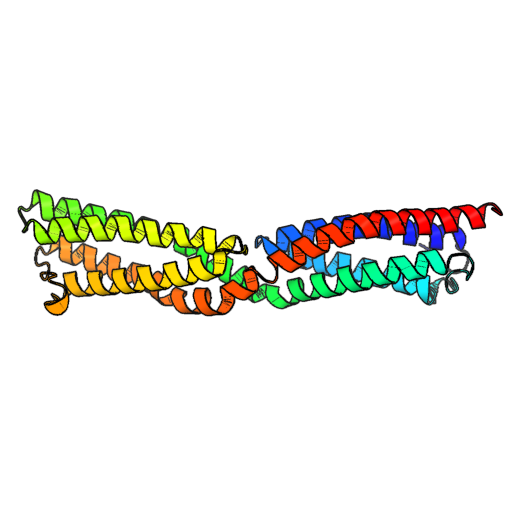 A N 1
ATOM 694 C CA . ARG A 1 111 ? 64.15028 54.65288 64.44774 1.000 64.08928 127 ARG A CA 1
ATOM 695 C C . ARG A 1 111 ? 64.55346 54.20674 63.04801 1.000 66.02041 127 ARG A C 1
ATOM 696 O O . ARG A 1 111 ? 64.02029 54.70811 62.04646 1.000 63.67265 127 ARG A O 1
ATOM 704 N N . LYS A 1 112 ? 65.51213 53.28661 62.94942 1.000 67.02141 128 LYS A N 1
ATOM 705 C CA . LYS A 1 112 ? 65.97731 52.88716 61.62808 1.000 62.81869 128 LYS A CA 1
ATOM 706 C C . LYS A 1 112 ? 64.84768 52.24145 60.82831 1.000 66.63210 128 LYS A C 1
ATOM 707 O O . LYS A 1 112 ? 64.64914 52.56585 59.65206 1.000 66.89931 128 LYS A O 1
ATOM 713 N N . ASN A 1 113 ? 64.05992 51.37556 61.46639 1.000 50.69674 129 ASN A N 1
ATOM 714 C CA . ASN A 1 113 ? 62.97253 50.71389 60.75844 1.000 59.11987 129 ASN A CA 1
ATOM 715 C C . ASN A 1 113 ? 61.91039 51.70827 60.33497 1.000 62.37330 129 ASN A C 1
ATOM 716 O O . ASN A 1 113 ? 61.42814 51.66275 59.19355 1.000 59.54256 129 ASN A O 1
ATOM 721 N N . ALA A 1 114 ? 61.53964 52.61814 61.23954 1.000 60.25395 130 ALA A N 1
ATOM 722 C CA . ALA A 1 114 ? 60.53721 53.62444 60.90699 1.000 66.37921 130 ALA A CA 1
ATOM 723 C C . ALA A 1 114 ? 61.00781 54.55524 59.79050 1.000 64.40417 130 ALA A C 1
ATOM 724 O O . ALA A 1 114 ? 60.18901 54.99045 58.97128 1.000 62.50379 130 ALA A O 1
ATOM 726 N N . ASP A 1 115 ? 62.31319 54.85568 59.72587 1.000 55.65656 131 ASP A N 1
ATOM 727 C CA . ASP A 1 115 ? 62.84055 55.62603 58.60037 1.000 60.50585 131 ASP A CA 1
ATOM 728 C C . ASP A 1 115 ? 62.76669 54.82964 57.30410 1.000 68.42368 131 ASP A C 1
ATOM 729 O O . ASP A 1 115 ? 62.55874 55.40182 56.22774 1.000 70.91284 131 ASP A O 1
ATOM 734 N N . SER A 1 116 ? 62.96293 53.51199 57.37737 1.000 71.16191 132 SER A N 1
ATOM 735 C CA . SER A 1 116 ? 62.81721 52.69203 56.18050 1.000 73.68045 132 SER A CA 1
ATOM 736 C C . SER A 1 116 ? 61.39144 52.76048 55.64350 1.000 71.54984 132 SER A C 1
ATOM 737 O O . SER A 1 116 ? 61.18395 52.85912 54.42656 1.000 70.33242 132 SER A O 1
ATOM 740 N N . ILE A 1 117 ? 60.40078 52.73109 56.54286 1.000 59.27425 133 ILE A N 1
ATOM 741 C CA . ILE A 1 117 ? 59.00326 52.83855 56.13576 1.000 56.31555 133 ILE A CA 1
ATOM 742 C C . ILE A 1 117 ? 58.70864 54.23163 55.58938 1.000 66.01980 133 ILE A C 1
ATOM 743 O O . ILE A 1 117 ? 58.03833 54.38412 54.56216 1.000 70.58357 133 ILE A O 1
ATOM 748 N N . LEU A 1 118 ? 59.17516 55.27425 56.28325 1.000 65.57666 134 LEU A N 1
ATOM 749 C CA . LEU A 1 118 ? 58.88847 56.62994 55.82770 1.000 64.87993 134 LEU A CA 1
ATOM 750 C C . LEU A 1 118 ? 59.52035 56.88590 54.47702 1.000 58.27008 134 LEU A C 1
ATOM 751 O O . LEU A 1 118 ? 58.98685 57.66058 53.68048 1.000 66.17849 134 LEU A O 1
ATOM 756 N N . ALA A 1 119 ? 60.63405 56.21329 54.19259 1.000 65.28718 135 ALA A N 1
ATOM 757 C CA . ALA A 1 119 ? 61.35731 56.41330 52.94357 1.000 66.66571 135 ALA A CA 1
ATOM 758 C C . ALA A 1 119 ? 60.65594 55.78050 51.74475 1.000 71.46131 135 ALA A C 1
ATOM 759 O O . ALA A 1 119 ? 61.02146 56.07324 50.60359 1.000 79.76530 135 ALA A O 1
ATOM 761 N N . SER A 1 120 ? 59.68393 54.90077 51.97439 1.000 73.01005 136 SER A N 1
ATOM 762 C CA . SER A 1 120 ? 58.98638 54.19202 50.91231 1.000 65.97843 136 SER A CA 1
ATOM 763 C C . SER A 1 120 ? 57.54590 54.67470 50.76271 1.000 70.49162 136 SER A C 1
ATOM 764 O O . SER A 1 120 ? 56.70799 53.95062 50.22112 1.000 69.91060 136 SER A O 1
ATOM 767 N N . GLU A 1 121 ? 57.23468 55.88189 51.24054 1.000 69.07274 137 GLU A N 1
ATOM 768 C CA . GLU A 1 121 ? 55.84000 56.31248 51.26749 1.000 67.72647 137 GLU A CA 1
ATOM 769 C C . GLU A 1 121 ? 55.23519 56.35556 49.86874 1.000 69.22866 137 GLU A C 1
ATOM 770 O O . GLU A 1 121 ? 54.10239 55.90087 49.66615 1.000 72.31811 137 GLU A O 1
ATOM 776 N N . GLN A 1 122 ? 55.96630 56.89573 48.88972 1.000 67.01205 138 GLN A N 1
ATOM 777 C CA . GLN A 1 122 ? 55.38262 57.05460 47.56062 1.000 75.74461 138 GLN A CA 1
ATOM 778 C C . GLN A 1 122 ? 55.17632 55.70184 46.89923 1.000 70.26542 138 GLN A C 1
ATOM 779 O O . GLN A 1 122 ? 54.09879 55.42303 46.36172 1.000 74.67555 138 GLN A O 1
ATOM 785 N N . THR A 1 123 ? 56.19770 54.84627 46.93651 1.000 66.54933 139 THR A N 1
ATOM 786 C CA . THR A 1 123 ? 56.04398 53.48749 46.43593 1.000 62.40603 139 THR A CA 1
ATOM 787 C C . THR A 1 123 ? 54.80819 52.81906 47.03043 1.000 68.90437 139 THR A C 1
ATOM 788 O O . THR A 1 123 ? 53.94050 52.33239 46.29512 1.000 71.93742 139 THR A O 1
ATOM 792 N N . VAL A 1 124 ? 54.68752 52.82233 48.36369 1.000 69.04924 140 VAL A N 1
ATOM 793 C CA . VAL A 1 124 ? 53.59139 52.09572 49.00732 1.000 63.12371 140 VAL A CA 1
ATOM 794 C C . VAL A 1 124 ? 52.25332 52.66153 48.56458 1.000 70.03383 140 VAL A C 1
ATOM 795 O O . VAL A 1 124 ? 51.32809 51.91964 48.21250 1.000 64.20328 140 VAL A O 1
ATOM 799 N N . LEU A 1 125 ? 52.13726 53.98787 48.56078 1.000 69.14925 141 LEU A N 1
ATOM 800 C CA . LEU A 1 125 ? 50.85867 54.60334 48.23589 1.000 69.37405 141 LEU A CA 1
ATOM 801 C C . LEU A 1 125 ? 50.54058 54.47237 46.74832 1.000 68.72872 141 LEU A C 1
ATOM 802 O O . LEU A 1 125 ? 49.37400 54.31113 46.37042 1.000 58.11152 141 LEU A O 1
ATOM 807 N N . SER A 1 126 ? 51.56260 54.52485 45.89320 1.000 62.78519 142 SER A N 1
ATOM 808 C CA . SER A 1 126 ? 51.33449 54.35337 44.46360 1.000 57.55193 142 SER A CA 1
ATOM 809 C C . SER A 1 126 ? 50.91827 52.92623 44.14011 1.000 71.62927 142 SER A C 1
ATOM 810 O O . SER A 1 126 ? 50.04293 52.70012 43.29206 1.000 73.65322 142 SER A O 1
ATOM 813 N N . LEU A 1 127 ? 51.54454 51.95071 44.79773 1.000 63.49403 143 LEU A N 1
ATOM 814 C CA . LEU A 1 127 ? 51.15293 50.56590 44.59588 1.000 61.23758 143 LEU A CA 1
ATOM 815 C C . LEU A 1 127 ? 49.71112 50.34753 45.01851 1.000 62.16125 143 LEU A C 1
ATOM 816 O O . LEU A 1 127 ? 48.96166 49.63563 44.35137 1.000 64.30799 143 LEU A O 1
ATOM 821 N N . HIS A 1 128 ? 49.29800 50.94515 46.12910 1.000 61.63782 144 HIS A N 1
ATOM 822 C CA . HIS A 1 128 ? 47.92015 50.74545 46.55414 1.000 62.35616 144 HIS A CA 1
ATOM 823 C C . HIS A 1 128 ? 46.94125 51.44965 45.62363 1.000 58.93652 144 HIS A C 1
ATOM 824 O O . HIS A 1 128 ? 45.81736 50.96956 45.43443 1.000 69.09187 144 HIS A O 1
ATOM 831 N N . GLN A 1 129 ? 47.33884 52.58332 45.04125 1.000 65.78823 145 GLN A N 1
ATOM 832 C CA . GLN A 1 129 ? 46.47942 53.24369 44.06741 1.000 70.63625 145 GLN A CA 1
ATOM 833 C C . GLN A 1 129 ? 46.24723 52.32322 42.88243 1.000 68.44791 145 GLN A C 1
ATOM 834 O O . GLN A 1 129 ? 45.10159 52.04960 42.50712 1.000 63.78593 145 GLN A O 1
ATOM 840 N N . VAL A 1 130 ? 47.33764 51.79359 42.32227 1.000 61.28444 146 VAL A N 1
ATOM 841 C CA . VAL A 1 130 ? 47.24758 50.84572 41.21808 1.000 59.22252 146 VAL A CA 1
ATOM 842 C C . VAL A 1 130 ? 46.32467 49.68124 41.56742 1.000 65.73320 146 VAL A C 1
ATOM 843 O O . VAL A 1 130 ? 45.44487 49.30553 40.78093 1.000 65.91325 146 VAL A O 1
ATOM 847 N N . ALA A 1 131 ? 46.49534 49.10328 42.75938 1.000 59.31786 147 ALA A N 1
ATOM 848 C CA . ALA A 1 131 ? 45.65435 47.97362 43.14028 1.000 57.53874 147 ALA A CA 1
ATOM 849 C C . ALA A 1 131 ? 44.20161 48.38783 43.28461 1.000 66.06306 147 ALA A C 1
ATOM 850 O O . ALA A 1 131 ? 43.29547 47.61351 42.95612 1.000 70.46614 147 ALA A O 1
ATOM 852 N N . SER A 1 132 ? 43.95455 49.59262 43.79833 1.000 67.81309 148 SER A N 1
ATOM 853 C CA . SER A 1 132 ? 42.57853 50.03550 43.98111 1.000 62.92306 148 SER A CA 1
ATOM 854 C C . SER A 1 132 ? 41.83124 50.06487 42.65040 1.000 72.02236 148 SER A C 1
ATOM 855 O O . SER A 1 132 ? 40.70207 49.57632 42.54165 1.000 65.63011 148 SER A O 1
ATOM 858 N N . THR A 1 133 ? 42.45219 50.63259 41.62211 1.000 58.85435 149 THR A N 1
ATOM 859 C CA . THR A 1 133 ? 41.78289 50.73209 40.33539 1.000 70.73417 149 THR A CA 1
ATOM 860 C C . THR A 1 133 ? 41.76811 49.38514 39.60525 1.000 69.34341 149 THR A C 1
ATOM 861 O O . THR A 1 133 ? 40.75793 49.03278 38.98638 1.000 71.47472 149 THR A O 1
ATOM 865 N N . LEU A 1 134 ? 42.84930 48.59596 39.71099 1.000 61.93633 150 LEU A N 1
ATOM 866 C CA . LEU A 1 134 ? 42.82258 47.21559 39.22771 1.000 57.78140 150 LEU A CA 1
ATOM 867 C C . LEU A 1 134 ? 41.65009 46.43972 39.81627 1.000 61.48748 150 LEU A C 1
ATOM 868 O O . LEU A 1 134 ? 41.05286 45.59015 39.14073 1.000 63.03864 150 LEU A O 1
ATOM 873 N N . ALA A 1 135 ? 41.30788 46.70390 41.08009 1.000 58.64747 151 ALA A N 1
ATOM 874 C CA . ALA A 1 135 ? 40.18864 45.97902 41.67117 1.000 62.23958 151 ALA A CA 1
ATOM 875 C C . ALA A 1 135 ? 38.86713 46.38314 41.05826 1.000 65.84872 151 ALA A C 1
ATOM 876 O O . ALA A 1 135 ? 37.86176 45.70845 41.29954 1.000 67.96427 151 ALA A O 1
ATOM 878 N N . GLU A 1 136 ? 38.84780 47.47565 40.29631 1.000 65.57434 152 GLU A N 1
ATOM 879 C CA . GLU A 1 136 ? 37.67668 47.88531 39.54227 1.000 71.93605 152 GLU A CA 1
ATOM 880 C C . GLU A 1 136 ? 37.73537 47.41636 38.10005 1.000 66.95713 152 GLU A C 1
ATOM 881 O O . GLU A 1 136 ? 36.75008 46.87589 37.60064 1.000 75.38466 152 GLU A O 1
ATOM 887 N N . THR A 1 137 ? 38.87124 47.60215 37.41608 1.000 61.09251 153 THR A N 1
ATOM 888 C CA . THR A 1 137 ? 38.85752 47.31295 35.99025 1.000 66.23316 153 THR A CA 1
ATOM 889 C C . THR A 1 137 ? 38.89247 45.80457 35.71412 1.000 66.39022 153 THR A C 1
ATOM 890 O O . THR A 1 137 ? 38.24201 45.34791 34.77073 1.000 68.56999 153 THR A O 1
ATOM 894 N N . ILE A 1 138 ? 39.58699 44.99775 36.53220 1.000 61.84285 154 ILE A N 1
ATOM 895 C CA . ILE A 1 138 ? 39.65475 43.55377 36.25677 1.000 54.53674 154 ILE A CA 1
ATOM 896 C C . ILE A 1 138 ? 38.28665 42.89253 36.35000 1.000 70.96420 154 ILE A C 1
ATOM 897 O O . ILE A 1 138 ? 37.95200 42.07689 35.47111 1.000 66.66391 154 ILE A O 1
ATOM 902 N N . PRO A 1 139 ? 37.45376 43.16037 37.35415 1.000 60.48591 155 PRO A N 1
ATOM 903 C CA . PRO A 1 139 ? 36.09698 42.60200 37.30344 1.000 70.49850 155 PRO A CA 1
ATOM 904 C C . PRO A 1 139 ? 35.31026 43.06916 36.08782 1.000 67.55751 155 PRO A C 1
ATOM 905 O O . PRO A 1 139 ? 34.46948 42.32625 35.56795 1.000 62.25866 155 PRO A O 1
ATOM 909 N N . GLN A 1 140 ? 35.56255 44.27868 35.60380 1.000 63.44862 156 GLN A N 1
ATOM 910 C CA . GLN A 1 140 ? 34.90900 44.69086 34.37386 1.000 65.79027 156 GLN A CA 1
ATOM 911 C C . GLN A 1 140 ? 35.38357 43.85575 33.18912 1.000 80.80694 156 GLN A C 1
ATOM 912 O O . GLN A 1 140 ? 34.57922 43.52358 32.31244 1.000 84.98792 156 GLN A O 1
ATOM 918 N N . LEU A 1 141 ? 36.67735 43.49968 33.14248 1.000 67.23002 157 LEU A N 1
ATOM 919 C CA . LEU A 1 141 ? 37.14783 42.56100 32.12353 1.000 69.99584 157 LEU A CA 1
ATOM 920 C C . LEU A 1 141 ? 36.39100 41.24129 32.20840 1.000 73.02723 157 LEU A C 1
ATOM 921 O O . LEU A 1 141 ? 36.01386 40.65653 31.18499 1.000 69.21516 157 LEU A O 1
ATOM 926 N N . GLN A 1 142 ? 36.18973 40.74648 33.42602 1.000 60.50043 158 GLN A N 1
ATOM 927 C CA . GLN A 1 142 ? 35.47543 39.49546 33.62670 1.000 60.85341 158 GLN A CA 1
ATOM 928 C C . GLN A 1 142 ? 34.06665 39.57082 33.05220 1.000 73.50928 158 GLN A C 1
ATOM 929 O O . GLN A 1 142 ? 33.57064 38.60892 32.44343 1.000 71.05922 158 GLN A O 1
ATOM 935 N N . VAL A 1 143 ? 33.40933 40.71617 33.24678 1.000 68.48252 159 VAL A N 1
ATOM 936 C CA . VAL A 1 143 ? 32.02114 40.87860 32.84377 1.000 61.59715 159 VAL A CA 1
ATOM 937 C C . VAL A 1 143 ? 31.91019 40.85398 31.32750 1.000 62.21795 159 VAL A C 1
ATOM 938 O O . VAL A 1 143 ? 31.10103 40.11023 30.76121 1.000 65.37336 159 VAL A O 1
ATOM 942 N N . GLU A 1 144 ? 32.75872 41.62722 30.64848 1.000 65.03030 160 GLU A N 1
ATOM 943 C CA . GLU A 1 144 ? 32.72007 41.67823 29.18953 1.000 69.43458 160 GLU A CA 1
ATOM 944 C C . GLU A 1 144 ? 33.14348 40.36976 28.53040 1.000 68.56001 160 GLU A C 1
ATOM 945 O O . GLU A 1 144 ? 32.65573 40.06477 27.43698 1.000 69.87581 160 GLU A O 1
ATOM 951 N N . TYR A 1 145 ? 34.05550 39.59644 29.14071 1.000 64.64163 161 TYR A N 1
ATOM 952 C CA . TYR A 1 145 ? 34.36291 38.28795 28.56571 1.000 59.01088 161 TYR A CA 1
ATOM 953 C C . TYR A 1 145 ? 33.22492 37.30074 28.75279 1.000 65.17869 161 TYR A C 1
ATOM 954 O O . TYR A 1 145 ? 33.03319 36.41311 27.91412 1.000 61.88880 161 TYR A O 1
ATOM 963 N N . GLU A 1 146 ? 32.48071 37.39652 29.84566 1.000 68.17834 162 GLU A N 1
ATOM 964 C CA . GLU A 1 146 ? 31.35233 36.49422 29.92189 1.000 73.31136 162 GLU A CA 1
ATOM 965 C C . GLU A 1 146 ? 30.18042 36.97013 29.09074 1.000 71.69859 162 GLU A C 1
ATOM 966 O O . GLU A 1 146 ? 29.34698 36.14440 28.71612 1.000 70.34471 162 GLU A O 1
ATOM 972 N N . GLU A 1 147 ? 30.12183 38.26420 28.76565 1.000 66.24324 163 GLU A N 1
ATOM 973 C CA . GLU A 1 147 ? 29.26377 38.70720 27.67567 1.000 71.18598 163 GLU A CA 1
ATOM 974 C C . GLU A 1 147 ? 29.69628 38.05419 26.36879 1.000 68.75328 163 GLU A C 1
ATOM 975 O O . GLU A 1 147 ? 28.87596 37.47747 25.64582 1.000 72.44392 163 GLU A O 1
ATOM 981 N N . VAL A 1 148 ? 30.99792 38.11329 26.06939 1.000 73.12801 164 VAL A N 1
ATOM 982 C CA . VAL A 1 148 ? 31.54478 37.49148 24.86520 1.000 58.22674 164 VAL A CA 1
ATOM 983 C C . VAL A 1 148 ? 31.25156 35.98805 24.84519 1.000 66.63667 164 VAL A C 1
ATOM 984 O O . VAL A 1 148 ? 30.98908 35.41194 23.78217 1.000 61.38747 164 VAL A O 1
ATOM 988 N N . VAL A 1 149 ? 31.25151 35.33244 26.01422 1.000 54.98340 165 VAL A N 1
ATOM 989 C CA . VAL A 1 149 ? 30.88824 33.91335 26.05518 1.000 59.40176 165 VAL A CA 1
ATOM 990 C C . VAL A 1 149 ? 29.43864 33.72843 25.62272 1.000 67.36317 165 VAL A C 1
ATOM 991 O O . VAL A 1 149 ? 29.12216 32.87007 24.79131 1.000 67.06165 165 VAL A O 1
ATOM 995 N N . ASP A 1 150 ? 28.53229 34.53034 26.18665 1.000 73.75454 166 ASP A N 1
ATOM 996 C CA . ASP A 1 150 ? 27.12807 34.43147 25.80514 1.000 70.10177 166 ASP A CA 1
ATOM 997 C C . ASP A 1 150 ? 26.93836 34.74440 24.32388 1.000 71.93875 166 ASP A C 1
ATOM 998 O O . ASP A 1 150 ? 26.20722 34.03679 23.62509 1.000 71.28507 166 ASP A O 1
ATOM 1003 N N . ILE A 1 151 ? 27.62220 35.77406 23.81820 1.000 69.25349 167 ILE A N 1
ATOM 1004 C CA . ILE A 1 151 ? 27.49773 36.13039 22.40706 1.000 65.13300 167 ILE A CA 1
ATOM 1005 C C . ILE A 1 151 ? 27.87487 34.94435 21.52620 1.000 74.32075 167 ILE A C 1
ATOM 1006 O O . ILE A 1 151 ? 27.05209 34.43721 20.75630 1.000 82.25450 167 ILE A O 1
ATOM 1011 N N . LEU A 1 152 ? 29.12077 34.47550 21.63410 1.000 69.54517 168 LEU A N 1
ATOM 1012 C CA . LEU A 1 152 ? 29.56091 33.38414 20.76653 1.000 69.94374 168 LEU A CA 1
ATOM 1013 C C . LEU A 1 152 ? 28.71147 32.14021 20.95286 1.000 70.86979 168 LEU A C 1
ATOM 1014 O O . LEU A 1 152 ? 28.46011 31.40078 19.99438 1.000 82.73531 168 LEU A O 1
ATOM 1019 N N . LEU A 1 153 ? 28.26045 31.88401 22.17162 1.000 64.06528 169 LEU A N 1
ATOM 1020 C CA . LEU A 1 153 ? 27.52998 30.64820 22.39577 1.000 73.00678 169 LEU A CA 1
ATOM 1021 C C . LEU A 1 153 ? 26.19572 30.68627 21.66279 1.000 86.84821 169 LEU A C 1
ATOM 1022 O O . LEU A 1 153 ? 25.88553 29.79152 20.86262 1.000 85.70514 169 LEU A O 1
ATOM 1027 N N . GLU A 1 154 ? 25.42099 31.75127 21.88511 1.000 77.59352 170 GLU A N 1
ATOM 1028 C CA . GLU A 1 154 ? 24.04472 31.86793 21.41658 1.000 80.95729 170 GLU A CA 1
ATOM 1029 C C . GLU A 1 154 ? 23.92118 32.37635 19.98185 1.000 83.90224 170 GLU A C 1
ATOM 1030 O O . GLU A 1 154 ? 22.79875 32.50224 19.48556 1.000 80.26723 170 GLU A O 1
ATOM 1036 N N . ASN A 1 155 ? 25.02409 32.70739 19.32063 1.000 68.81045 171 ASN A N 1
ATOM 1037 C CA . ASN A 1 155 ? 25.03792 32.94644 17.88597 1.000 63.26674 171 ASN A CA 1
ATOM 1038 C C . ASN A 1 155 ? 25.75398 31.81668 17.15612 1.000 82.93830 171 ASN A C 1
ATOM 1039 O O . ASN A 1 155 ? 26.38563 32.03965 16.11737 1.000 72.17539 171 ASN A O 1
ATOM 1044 N N . GLY A 1 156 ? 25.67269 30.60154 17.71303 1.000 68.97648 172 GLY A N 1
ATOM 1045 C CA . GLY A 1 156 ? 26.25264 29.41460 17.11423 1.000 79.87945 172 GLY A CA 1
ATOM 1046 C C . GLY A 1 156 ? 27.67648 29.54623 16.59791 1.000 95.29430 172 GLY A C 1
ATOM 1047 O O . GLY A 1 156 ? 28.06806 28.80719 15.68866 1.000 99.23435 172 GLY A O 1
ATOM 1048 N N . ALA A 1 157 ? 28.46297 30.47782 17.15598 1.000 94.15698 173 ALA A N 1
ATOM 1049 C CA . ALA A 1 157 ? 29.86928 30.59320 16.78929 1.000 87.57388 173 ALA A CA 1
ATOM 1050 C C . ALA A 1 157 ? 30.61885 29.32237 17.20297 1.000 80.57505 173 ALA A C 1
ATOM 1051 O O . ALA A 1 157 ? 30.13864 28.55572 18.05578 1.000 71.58986 173 ALA A O 1
ATOM 1053 N N . PRO A 1 158 ? 31.78978 29.07622 16.59540 1.000 63.27978 174 PRO A N 1
ATOM 1054 C CA . PRO A 1 158 ? 32.49742 27.79756 16.81129 1.000 64.23602 174 PRO A CA 1
ATOM 1055 C C . PRO A 1 158 ? 32.80810 27.53420 18.27729 1.000 69.57229 174 PRO A C 1
ATOM 1056 O O . PRO A 1 158 ? 33.12335 28.44959 19.03817 1.000 73.18132 174 PRO A O 1
ATOM 1060 N N . ALA A 1 159 ? 32.73734 26.25933 18.66714 1.000 68.42827 175 ALA A N 1
ATOM 1061 C CA . ALA A 1 159 ? 32.93781 25.91520 20.06907 1.000 56.85674 175 ALA A CA 1
ATOM 1062 C C . ALA A 1 159 ? 34.33269 26.30223 20.56782 1.000 75.65086 175 ALA A C 1
ATOM 1063 O O . ALA A 1 159 ? 34.50095 26.56512 21.76419 1.000 70.26141 175 ALA A O 1
ATOM 1065 N N . ASP A 1 160 ? 35.34369 26.35516 19.68546 1.000 60.85556 176 ASP A N 1
ATOM 1066 C CA . ASP A 1 160 ? 36.68259 26.67411 20.17630 1.000 62.21533 176 ASP A CA 1
ATOM 1067 C C . ASP A 1 160 ? 36.79307 28.13773 20.58324 1.000 65.80549 176 ASP A C 1
ATOM 1068 O O . ASP A 1 160 ? 37.52512 28.45684 21.52555 1.000 64.10222 176 ASP A O 1
ATOM 1073 N N . GLN A 1 161 ? 36.08735 29.03937 19.89942 1.000 54.90765 177 GLN A N 1
ATOM 1074 C CA . GLN A 1 161 ? 36.04905 30.42291 20.36422 1.000 57.38676 177 GLN A CA 1
ATOM 1075 C C . GLN A 1 161 ? 35.32534 30.52802 21.70032 1.000 60.57009 177 GLN A C 1
ATOM 1076 O O . GLN A 1 161 ? 35.76358 31.26381 22.58878 1.000 64.79805 177 GLN A O 1
ATOM 1082 N N . VAL A 1 162 ? 34.23783 29.77569 21.87718 1.000 60.20168 178 VAL A N 1
ATOM 1083 C CA . VAL A 1 162 ? 33.50407 29.80567 23.14400 1.000 59.45110 178 VAL A CA 1
ATOM 1084 C C . VAL A 1 162 ? 34.42364 29.40871 24.28803 1.000 63.84605 178 VAL A C 1
ATOM 1085 O O . VAL A 1 162 ? 34.48481 30.08330 25.32352 1.000 65.41140 178 VAL A O 1
ATOM 1089 N N . ALA A 1 163 ? 35.16080 28.30365 24.11029 1.000 65.42641 179 ALA A N 1
ATOM 1090 C CA . ALA A 1 163 ? 35.96142 27.74892 25.19429 1.000 63.07255 179 ALA A CA 1
ATOM 1091 C C . ALA A 1 163 ? 37.14876 28.64586 25.55183 1.000 65.82270 179 ALA A C 1
ATOM 1092 O O . ALA A 1 163 ? 37.55370 28.69498 26.72224 1.000 63.89818 179 ALA A O 1
ATOM 1094 N N . VAL A 1 164 ? 37.70085 29.36414 24.56887 1.000 50.24940 180 VAL A N 1
ATOM 1095 C CA . VAL A 1 164 ? 38.79956 30.29796 24.81060 1.000 54.06571 180 VAL A CA 1
ATOM 1096 C C . VAL A 1 164 ? 38.30957 31.48742 25.62222 1.000 64.77666 180 VAL A C 1
ATOM 1097 O O . VAL A 1 164 ? 38.97108 31.92930 26.57627 1.000 62.57867 180 VAL A O 1
ATOM 1101 N N . ALA A 1 165 ? 37.14294 32.02411 25.24618 1.000 63.21296 181 ALA A N 1
ATOM 1102 C CA . ALA A 1 165 ? 36.52567 33.11145 25.98851 1.000 55.55262 181 ALA A CA 1
ATOM 1103 C C . ALA A 1 165 ? 36.21271 32.69362 27.41794 1.000 58.56931 181 ALA A C 1
ATOM 1104 O O . ALA A 1 165 ? 36.40597 33.47768 28.35444 1.000 58.85601 181 ALA A O 1
ATOM 1106 N N . GLN A 1 166 ? 35.72274 31.46599 27.60748 1.000 54.65745 182 GLN A N 1
ATOM 1107 C CA . GLN A 1 166 ? 35.47068 30.98381 28.96062 1.000 56.04653 182 GLN A CA 1
ATOM 1108 C C . GLN A 1 166 ? 36.75631 30.97601 29.77672 1.000 72.63172 182 GLN A C 1
ATOM 1109 O O . GLN A 1 166 ? 36.77819 31.43585 30.92703 1.000 65.87931 182 GLN A O 1
ATOM 1115 N N . ARG A 1 167 ? 37.85299 30.48116 29.18489 1.000 67.26203 183 ARG A N 1
ATOM 1116 C CA . ARG A 1 167 ? 39.13002 30.48488 29.89076 1.000 52.32808 183 ARG A CA 1
ATOM 1117 C C . ARG A 1 167 ? 39.64941 31.90845 30.10952 1.000 55.25109 183 ARG A C 1
ATOM 1118 O O . ARG A 1 167 ? 40.19214 32.20842 31.17863 1.000 52.57065 183 ARG A O 1
ATOM 1126 N N . GLN A 1 168 ? 39.47600 32.80838 29.12930 1.000 50.01556 184 GLN A N 1
ATOM 1127 C CA . GLN A 1 168 ? 39.89009 34.19531 29.32989 1.000 56.08884 184 GLN A CA 1
ATOM 1128 C C . GLN A 1 168 ? 39.21397 34.79999 30.55916 1.000 64.49245 184 GLN A C 1
ATOM 1129 O O . GLN A 1 168 ? 39.83964 35.52800 31.34918 1.000 55.87447 184 GLN A O 1
ATOM 1135 N N . SER A 1 169 ? 37.93222 34.49150 30.73309 1.000 61.66198 185 SER A N 1
ATOM 1136 C CA . SER A 1 169 ? 37.17216 34.97030 31.87865 1.000 61.72505 185 SER A CA 1
ATOM 1137 C C . SER A 1 169 ? 37.79454 34.49823 33.19004 1.000 59.69657 185 SER A C 1
ATOM 1138 O O . SER A 1 169 ? 38.05010 35.30052 34.09916 1.000 58.45366 185 SER A O 1
ATOM 1141 N N . LEU A 1 170 ? 38.05241 33.19435 33.30679 1.000 55.27524 186 LEU A N 1
ATOM 1142 C CA . LEU A 1 170 ? 38.63577 32.68560 34.53662 1.000 50.38012 186 LEU A CA 1
ATOM 1143 C C . LEU A 1 170 ? 40.05343 33.19957 34.74823 1.000 50.46979 186 LEU A C 1
ATOM 1144 O O . LEU A 1 170 ? 40.46412 33.40923 35.89597 1.000 52.62175 186 LEU A O 1
ATOM 1149 N N . LEU A 1 171 ? 40.79782 33.44597 33.67014 1.000 47.93211 187 LEU A N 1
ATOM 1150 C CA . LEU A 1 171 ? 42.16304 33.93104 33.82725 1.000 48.67925 187 LEU A CA 1
ATOM 1151 C C . LEU A 1 171 ? 42.17631 35.37646 34.33252 1.000 59.40331 187 LEU A C 1
ATOM 1152 O O . LEU A 1 171 ? 43.05226 35.75509 35.11960 1.000 58.68540 187 LEU A O 1
ATOM 1157 N N . ALA A 1 172 ? 41.19419 36.19117 33.92653 1.000 53.13085 188 ALA A N 1
ATOM 1158 C CA . ALA A 1 172 ? 41.09765 37.53718 34.47891 1.000 56.70549 188 ALA A CA 1
ATOM 1159 C C . ALA A 1 172 ? 40.89484 37.48585 35.98838 1.000 56.53075 188 ALA A C 1
ATOM 1160 O O . ALA A 1 172 ? 41.52456 38.24221 36.73844 1.000 58.44273 188 ALA A O 1
ATOM 1162 N N . GLU A 1 173 ? 40.04744 36.57165 36.45101 1.000 53.49043 189 GLU A N 1
ATOM 1163 C CA . GLU A 1 173 ? 39.85315 36.39515 37.88570 1.000 56.11793 189 GLU A CA 1
ATOM 1164 C C . GLU A 1 173 ? 41.15555 36.01318 38.58401 1.000 59.30317 189 GLU A C 1
ATOM 1165 O O . GLU A 1 173 ? 41.44925 36.50386 39.67928 1.000 66.46914 189 GLU A O 1
ATOM 1171 N N . ARG A 1 174 ? 41.94974 35.13627 37.96827 1.000 60.56086 190 ARG A N 1
ATOM 1172 C CA . ARG A 1 174 ? 43.20602 34.72252 38.57807 1.000 54.04097 190 ARG A CA 1
ATOM 1173 C C . ARG A 1 174 ? 44.20597 35.87446 38.63666 1.000 61.15319 190 ARG A C 1
ATOM 1174 O O . 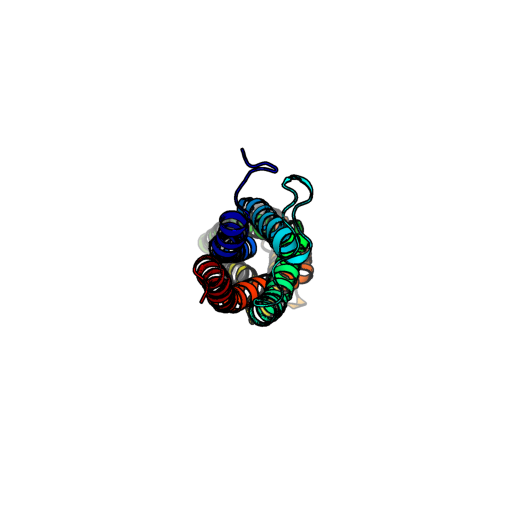ARG A 1 174 ? 44.97035 35.98476 39.60481 1.000 60.15799 190 ARG A O 1
ATOM 1182 N N . ILE A 1 175 ? 44.19555 36.75393 37.63236 1.000 54.23891 191 ILE A N 1
ATOM 1183 C CA . ILE A 1 175 ? 45.02592 37.95415 37.68615 1.000 53.26633 191 ILE A CA 1
ATOM 1184 C C . ILE A 1 175 ? 44.63132 38.82656 38.87589 1.000 64.86292 191 ILE A C 1
ATOM 1185 O O . ILE A 1 175 ? 45.48642 39.27172 39.65152 1.000 61.46645 191 ILE A O 1
ATOM 1190 N N . LEU A 1 176 ? 43.32947 39.09677 39.03195 1.000 57.53658 192 LEU A N 1
ATOM 1191 C CA . LEU A 1 176 ? 42.87810 39.85568 40.19422 1.000 67.99347 192 LEU A CA 1
ATOM 1192 C C . LEU A 1 176 ? 43.33730 39.20628 41.50251 1.000 68.00992 192 LEU A C 1
ATOM 1193 O O . LEU A 1 176 ? 43.86090 39.88213 42.39406 1.000 57.51805 192 LEU A O 1
ATOM 1198 N N . GLY A 1 177 ? 43.15505 37.89248 41.63259 1.000 58.95089 193 GLY A N 1
ATOM 1199 C CA . GLY A 1 177 ? 43.55953 37.22362 42.85990 1.000 53.38674 193 GLY A CA 1
ATOM 1200 C C . GLY A 1 177 ? 45.01612 37.45033 43.24008 1.000 63.95574 193 GLY A C 1
ATOM 1201 O O . GLY A 1 177 ? 45.35159 37.47337 44.42315 1.000 61.39222 193 GLY A O 1
ATOM 1202 N N . SER A 1 178 ? 45.90558 37.59956 42.24955 1.000 62.19545 194 SER A N 1
ATOM 1203 C CA . SER A 1 178 ? 47.30345 37.86560 42.56151 1.000 58.49624 194 SER A CA 1
ATOM 1204 C C . SER A 1 178 ? 47.49546 39.23097 43.19785 1.000 65.34422 194 SER A C 1
ATOM 1205 O O . SER A 1 178 ? 48.50774 39.44341 43.87217 1.000 68.03450 194 SER A O 1
ATOM 1208 N N . VAL A 1 179 ? 46.54858 40.15256 43.01712 1.000 63.60997 195 VAL A N 1
ATOM 1209 C CA . VAL A 1 179 ? 46.77826 41.53332 43.43235 1.000 67.96378 195 VAL A CA 1
ATOM 1210 C C . VAL A 1 179 ? 46.86531 41.64204 44.95389 1.000 66.47174 195 VAL A C 1
ATOM 1211 O O . VAL A 1 179 ? 47.83930 42.17778 45.49194 1.000 63.36458 195 VAL A O 1
ATOM 1215 N N . ASN A 1 180 ? 45.86729 41.12511 45.67373 1.000 65.61963 196 ASN A N 1
ATOM 1216 C CA . ASN A 1 180 ? 45.92654 41.17785 47.13815 1.000 76.05669 196 ASN A CA 1
ATOM 1217 C C . ASN A 1 180 ? 47.16232 40.48239 47.67642 1.000 70.66798 196 ASN A C 1
ATOM 1218 O O . ASN A 1 180 ? 47.77946 40.95248 48.64264 1.000 80.50108 196 ASN A O 1
ATOM 1223 N N . LYS A 1 181 ? 47.51555 39.33919 47.08391 1.000 74.55593 197 LYS A N 1
ATOM 1224 C CA . LYS A 1 181 ? 48.69612 38.61813 47.53163 1.000 70.67720 197 LYS A CA 1
ATOM 1225 C C . LYS A 1 181 ? 49.94238 39.48294 47.40422 1.000 61.61210 197 LYS A C 1
ATOM 1226 O O . LYS A 1 181 ? 50.86248 39.35601 48.21888 1.000 71.22669 197 LYS A O 1
ATOM 1232 N N . VAL A 1 182 ? 49.98673 40.37357 46.40193 1.000 68.67712 198 VAL A N 1
ATOM 1233 C CA . VAL A 1 182 ? 51.09591 41.32353 46.30063 1.000 67.96290 198 VAL A CA 1
ATOM 1234 C C . VAL A 1 182 ? 51.04839 42.31706 47.45150 1.000 72.35929 198 VAL A C 1
ATOM 1235 O O . VAL A 1 182 ? 52.07815 42.61528 48.07586 1.000 65.24530 198 VAL A O 1
ATOM 1239 N N . LEU A 1 183 ? 49.84763 42.82996 47.75847 1.000 65.45800 199 LEU A N 1
ATOM 1240 C CA . LEU A 1 183 ? 49.68458 43.85753 48.77697 1.000 76.68302 199 LEU A CA 1
ATOM 1241 C C . LEU A 1 183 ? 50.05204 43.36342 50.17402 1.000 81.45597 199 LEU A C 1
ATOM 1242 O O . LEU A 1 183 ? 50.44102 44.18551 51.01498 1.000 65.11450 199 LEU A O 1
ATOM 1247 N N . ALA A 1 184 ? 49.97073 42.04588 50.42745 1.000 70.04996 200 ALA A N 1
ATOM 1248 C CA . ALA A 1 184 ? 50.30258 41.50783 51.75252 1.000 71.40078 200 ALA A CA 1
ATOM 1249 C C . ALA A 1 184 ? 51.71572 41.88019 52.20212 1.000 64.24404 200 ALA A C 1
ATOM 1250 O O . ALA A 1 184 ? 51.95307 42.06119 53.40031 1.000 78.74008 200 ALA A O 1
ATOM 1252 N N . GLY A 1 185 ? 52.66116 42.00763 51.27310 1.000 63.29997 201 GLY A N 1
ATOM 1253 C CA . GLY A 1 185 ? 54.03318 42.25532 51.65456 1.000 55.09674 201 GLY A CA 1
ATOM 1254 C C . GLY A 1 185 ? 54.68947 41.13663 52.44034 1.000 74.76795 201 GLY A C 1
ATOM 1255 O O . GLY A 1 185 ? 55.67086 41.38831 53.15189 1.000 81.86538 201 GLY A O 1
ATOM 1256 N N . ASP A 1 186 ? 54.19167 39.89820 52.32475 1.000 66.09170 202 ASP A N 1
ATOM 1257 C CA . ASP A 1 186 ? 54.75491 38.76325 53.03805 1.000 58.93080 202 ASP A CA 1
ATOM 1258 C C . ASP A 1 186 ? 55.71534 37.95140 52.15241 1.000 66.82481 202 ASP A C 1
ATOM 1259 O O . ASP A 1 186 ? 56.12356 38.37390 51.05932 1.000 70.87795 202 ASP A O 1
ATOM 1264 N N . GLU A 1 187 ? 56.07957 36.76131 52.64416 1.000 78.38264 203 GLU A N 1
ATOM 1265 C CA . GLU A 1 187 ? 57.03580 35.88882 51.96363 1.000 71.06783 203 GLU A CA 1
ATOM 1266 C C . GLU A 1 187 ? 56.64410 35.61876 50.51902 1.000 74.71967 203 GLU A C 1
ATOM 1267 O O . GLU A 1 187 ? 57.50821 35.44524 49.65233 1.000 82.01143 203 GLU A O 1
ATOM 1273 N N . ASN A 1 188 ? 55.34287 35.53064 50.25299 1.000 69.12673 204 ASN A N 1
ATOM 1274 C CA . ASN A 1 188 ? 54.82441 35.11637 48.95617 1.000 77.42397 204 ASN A CA 1
ATOM 1275 C C . ASN A 1 188 ? 54.55809 36.27303 48.00081 1.000 67.75886 204 ASN A C 1
ATOM 1276 O O . ASN A 1 188 ? 54.24898 36.02346 46.83064 1.000 73.96727 204 ASN A O 1
ATOM 1281 N N . SER A 1 189 ? 54.67015 37.52032 48.45673 1.000 60.95489 205 SER A N 1
ATOM 1282 C CA . SER A 1 189 ? 54.14417 38.62362 47.66806 1.000 65.86215 205 SER A CA 1
ATOM 1283 C C . SER A 1 189 ? 54.94426 38.84332 46.39477 1.000 66.75658 205 SER A C 1
ATOM 1284 O O . SER A 1 189 ? 54.38732 39.26639 45.37526 1.000 69.88165 205 SER A O 1
ATOM 1287 N N . VAL A 1 190 ? 56.23712 38.54801 46.41906 1.000 63.78495 206 VAL A N 1
ATOM 1288 C CA . VAL A 1 190 ? 57.03791 38.81183 45.23628 1.000 58.71106 206 VAL A CA 1
ATOM 1289 C C . VAL A 1 190 ? 56.79387 37.74220 44.17434 1.000 66.54465 206 VAL A C 1
ATOM 1290 O O . VAL A 1 190 ? 56.89930 38.00957 42.97116 1.000 63.77201 206 VAL A O 1
ATOM 1294 N N . GLN A 1 191 ? 56.40824 36.53651 44.57611 1.000 67.05734 207 GLN A N 1
ATOM 1295 C CA . GLN A 1 191 ? 56.06164 35.57823 43.54980 1.000 61.13855 207 GLN A CA 1
ATOM 1296 C C . GLN A 1 191 ? 54.63190 35.77890 43.07206 1.000 68.27988 207 GLN A C 1
ATOM 1297 O O . GLN A 1 191 ? 54.34081 35.52680 41.89489 1.000 75.10028 207 GLN A O 1
ATOM 1303 N N . ALA A 1 192 ? 53.73982 36.25657 43.94760 1.000 64.15743 208 ALA A N 1
ATOM 1304 C CA . ALA A 1 192 ? 52.43159 36.70190 43.48043 1.000 53.65674 208 ALA A CA 1
ATOM 1305 C C . ALA A 1 192 ? 52.57066 37.73626 42.37160 1.000 68.32671 208 ALA A C 1
ATOM 1306 O O . ALA A 1 192 ? 51.80718 37.72095 41.40019 1.000 67.76987 208 ALA A O 1
ATOM 1308 N N . ALA A 1 193 ? 53.56320 38.62362 42.48248 1.000 65.12296 209 ALA A N 1
ATOM 1309 C CA . ALA A 1 193 ? 53.74200 39.65624 41.47221 1.000 59.63645 209 ALA A CA 1
ATOM 1310 C C . ALA A 1 193 ? 54.31795 39.07806 40.18529 1.000 58.19764 209 ALA A C 1
ATOM 1311 O O . ALA A 1 193 ? 53.96857 39.53184 39.09320 1.000 58.20849 209 ALA A O 1
ATOM 1313 N N . ASP A 1 194 ? 55.20809 38.08534 40.28479 1.000 58.97871 210 ASP A N 1
ATOM 1314 C CA . ASP A 1 194 ? 55.61445 37.35773 39.08278 1.000 54.99759 210 ASP A CA 1
ATOM 1315 C C . ASP A 1 194 ? 54.41324 36.67160 38.43532 1.000 60.56287 210 ASP A C 1
ATOM 1316 O O . ASP A 1 194 ? 54.25047 36.73222 37.21181 1.000 58.31499 210 ASP A O 1
ATOM 1321 N N . SER A 1 195 ? 53.53492 36.05155 39.24908 1.000 59.03696 211 SER A N 1
ATOM 1322 C CA . SER A 1 195 ? 52.32821 35.40145 38.72526 1.000 54.91664 211 SER A CA 1
ATOM 1323 C C . SER A 1 195 ? 51.39313 36.39492 38.03894 1.000 54.19524 211 SER A C 1
ATOM 1324 O O . SER A 1 195 ? 50.87804 36.11881 36.95441 1.000 56.99386 211 SER A O 1
ATOM 1327 N N . PHE A 1 196 ? 51.14989 37.54680 38.66434 1.000 61.28406 212 PHE A N 1
ATOM 1328 C CA . PHE A 1 196 ? 50.35920 38.59557 38.03097 1.000 59.17321 212 PHE A CA 1
ATOM 1329 C C . PHE A 1 196 ? 50.87689 38.88021 36.62663 1.000 60.09901 212 PHE A C 1
ATOM 1330 O O . PHE A 1 196 ? 50.10960 38.90599 35.65634 1.000 63.05362 212 PHE A O 1
ATOM 1338 N N . GLY A 1 197 ? 52.18793 39.06496 36.48957 1.000 60.42489 213 GLY A N 1
ATOM 1339 C CA . GLY A 1 197 ? 52.71912 39.48354 35.19988 1.000 55.92012 213 GLY A CA 1
ATOM 1340 C C . GLY A 1 197 ? 52.65844 38.38459 34.15779 1.000 50.86885 213 GLY A C 1
ATOM 1341 O O . GLY A 1 197 ? 52.37827 38.64516 32.98731 1.000 58.49475 213 GLY A O 1
ATOM 1342 N N . ARG A 1 198 ? 52.91786 37.14369 34.57048 1.000 49.28769 214 ARG A N 1
ATOM 1343 C CA . ARG A 1 198 ? 52.85572 36.02041 33.64853 1.000 51.42211 214 ARG A CA 1
ATOM 1344 C C . ARG A 1 198 ? 51.42157 35.76317 33.18826 1.000 67.78830 214 ARG A C 1
ATOM 1345 O O . ARG A 1 198 ? 51.17951 35.54384 31.99143 1.000 56.87855 214 ARG A O 1
ATOM 1353 N N . ASP A 1 199 ? 50.46080 35.79685 34.12958 1.000 57.83820 215 ASP A N 1
ATOM 1354 C CA . ASP A 1 199 ? 49.05023 35.62149 33.78527 1.000 59.43056 215 ASP A CA 1
ATOM 1355 C C . ASP A 1 199 ? 48.57101 36.74085 32.87372 1.000 57.25649 215 ASP A C 1
ATOM 1356 O O . ASP A 1 199 ? 47.85462 36.48988 31.89806 1.000 56.69137 215 ASP A O 1
ATOM 1361 N N . ALA A 1 200 ? 48.99657 37.98036 33.15225 1.000 60.95546 216 ALA A N 1
ATOM 1362 C CA . ALA A 1 200 ? 48.63935 39.11546 32.30031 1.000 60.85540 216 ALA A CA 1
ATOM 1363 C C . ALA A 1 200 ? 49.26366 39.01267 30.91357 1.000 62.07626 216 ALA A C 1
ATOM 1364 O O . ALA A 1 200 ? 48.67401 39.47506 29.92823 1.000 61.19498 216 ALA A O 1
ATOM 1366 N N . SER A 1 201 ? 50.47135 38.45957 30.81872 1.000 59.74541 217 SER A N 1
ATOM 1367 C CA . SER A 1 201 ? 51.06157 38.22444 29.50685 1.000 62.24366 217 SER A CA 1
ATOM 1368 C C . SER A 1 201 ? 50.23147 37.22251 28.71595 1.000 58.26081 217 SER A C 1
ATOM 1369 O O . SER A 1 201 ? 49.87881 37.46909 27.56097 1.000 58.23619 217 SER A O 1
ATOM 1372 N N . LEU A 1 202 ? 49.90806 36.08070 29.33258 1.000 59.87838 218 LEU A N 1
ATOM 1373 C CA . LEU A 1 202 ? 49.08236 35.08136 28.66168 1.000 55.41418 218 LEU A CA 1
ATOM 1374 C C . LEU A 1 202 ? 47.72986 35.66405 28.27484 1.000 60.77612 218 LEU A C 1
ATOM 1375 O O . LEU A 1 202 ? 47.24663 35.43366 27.16133 1.000 52.93578 218 LEU A O 1
ATOM 1380 N N . PHE A 1 203 ? 47.12816 36.46284 29.16844 1.000 57.58998 219 PHE A N 1
ATOM 1381 C CA . PHE A 1 203 ? 45.82052 37.04613 28.88850 1.000 62.50432 219 PHE A CA 1
ATOM 1382 C C . PHE A 1 203 ? 45.88035 38.00609 27.70020 1.000 64.16013 219 PHE A C 1
ATOM 1383 O O . PHE A 1 203 ? 45.02453 37.95821 26.81031 1.000 57.54563 219 PHE A O 1
ATOM 1391 N N . GLY A 1 204 ? 46.86764 38.90364 27.67985 1.000 62.74985 220 GLY A N 1
ATOM 1392 C CA . GLY A 1 204 ? 46.99864 39.80750 26.54716 1.000 59.83636 220 GLY A CA 1
ATOM 1393 C C . GLY A 1 204 ? 47.26672 39.07236 25.24459 1.000 69.56296 220 GLY A C 1
ATOM 1394 O O . GLY A 1 204 ? 46.79723 39.47994 24.17908 1.000 62.00116 220 GLY A O 1
ATOM 1395 N N . ARG A 1 205 ? 48.01955 37.97272 25.30835 1.000 57.98878 221 ARG A N 1
ATOM 1396 C CA . ARG A 1 205 ? 48.32188 37.26218 24.07685 1.000 60.11277 221 ARG A CA 1
ATOM 1397 C C . ARG A 1 205 ? 47.08744 36.54633 23.56249 1.000 61.43644 221 ARG A C 1
ATOM 1398 O O . ARG A 1 205 ? 46.83045 36.53953 22.35491 1.000 63.04971 221 ARG A O 1
ATOM 1406 N N . VAL A 1 206 ? 46.31378 35.93840 24.46792 1.000 60.78046 222 VAL A N 1
ATOM 1407 C CA . VAL A 1 206 ? 45.07803 35.27984 24.06587 1.000 63.51458 222 VAL A CA 1
ATOM 1408 C C . VAL A 1 206 ? 44.05381 36.30085 23.57427 1.000 72.56815 222 VAL A C 1
ATOM 1409 O O . VAL A 1 206 ? 43.28379 36.01426 22.64654 1.000 66.18975 222 VAL A O 1
ATOM 1413 N N . LEU A 1 207 ? 44.04885 37.51054 24.14227 1.000 63.84602 223 LEU A N 1
ATOM 1414 C CA . LEU A 1 207 ? 43.14684 38.54577 23.64876 1.000 65.18730 223 LEU A CA 1
ATOM 1415 C C . LEU A 1 207 ? 43.47402 38.92259 22.20662 1.000 71.34195 223 LEU A C 1
ATOM 1416 O O . LEU A 1 207 ? 42.59935 38.88281 21.32700 1.000 71.19596 223 LEU A O 1
ATOM 1421 N N . LYS A 1 208 ? 44.73099 39.29538 21.94424 1.000 69.70928 224 LYS A N 1
ATOM 1422 C CA . LYS A 1 208 ? 45.13993 39.59821 20.57690 1.000 61.90267 224 LYS A CA 1
ATOM 1423 C C . LYS A 1 208 ? 44.88207 38.41073 19.66026 1.000 68.30222 224 LYS A C 1
ATOM 1424 O O . LYS A 1 208 ? 44.50969 38.58108 18.49263 1.000 64.69527 224 LYS A O 1
ATOM 1430 N N . GLY A 1 209 ? 45.04757 37.19719 20.18372 1.000 58.83434 225 GLY A N 1
ATOM 1431 C CA . GLY A 1 209 ? 44.79990 36.01785 19.37615 1.000 63.06706 225 GLY A CA 1
ATOM 1432 C C . GLY A 1 209 ? 43.34007 35.86517 19.00076 1.000 69.08279 225 GLY A C 1
ATOM 1433 O O . GLY A 1 209 ? 43.01811 35.35744 17.92307 1.000 69.69892 225 GLY A O 1
ATOM 1434 N N . MET A 1 210 ? 42.43226 36.28013 19.88729 1.000 64.15338 226 MET A N 1
ATOM 1435 C CA . MET A 1 210 ? 41.02475 36.25859 19.51468 1.000 69.17597 226 MET A CA 1
ATOM 1436 C C . MET A 1 210 ? 40.71562 37.37532 18.53809 1.000 72.37513 226 MET A C 1
ATOM 1437 O O . MET A 1 210 ? 39.80245 37.24971 17.71792 1.000 72.89589 226 MET A O 1
ATOM 1442 N N . GLN A 1 211 ? 41.48707 38.45300 18.58248 1.000 65.87965 227 GLN A N 1
ATOM 1443 C CA . GLN A 1 211 ? 41.20138 39.57292 17.70262 1.000 65.96625 227 GLN A CA 1
ATOM 1444 C C . GLN A 1 211 ? 41.75962 39.33860 16.30570 1.000 70.82835 227 GLN A C 1
ATOM 1445 O O . GLN A 1 211 ? 41.09412 39.63565 15.30811 1.000 80.01295 227 GLN A O 1
ATOM 1451 N N . GLU A 1 212 ? 42.97278 38.80925 16.21042 1.000 78.53911 228 GLU A N 1
ATOM 1452 C CA . GLU A 1 212 ? 43.65824 38.70298 14.93417 1.000 78.71392 228 GLU A CA 1
ATOM 1453 C C . GLU A 1 212 ? 43.90665 37.26911 14.49990 1.000 72.91883 228 GLU A C 1
ATOM 1454 O O . GLU A 1 212 ? 44.44254 37.05605 13.40691 1.000 74.41800 228 GLU A O 1
ATOM 1460 N N . GLY A 1 213 ? 43.52542 36.28433 15.30633 1.000 65.92814 229 GLY A N 1
ATOM 1461 C CA . GLY A 1 213 ? 43.93546 34.91963 15.04853 1.000 59.74090 229 GLY A CA 1
ATOM 1462 C C . GLY A 1 213 ? 45.34812 34.68552 15.54394 1.000 67.80995 229 GLY A C 1
ATOM 1463 O O . GLY A 1 213 ? 46.17448 35.60326 15.53590 1.000 71.62651 229 GLY A O 1
ATOM 1464 N N . ASN A 1 214 ? 45.64199 33.47597 16.01260 1.000 61.05348 230 ASN A N 1
ATOM 1465 C CA . ASN A 1 214 ? 47.00290 33.16033 16.42638 1.000 57.35629 230 ASN A CA 1
ATOM 1466 C C . ASN A 1 214 ? 47.19768 31.67513 16.16817 1.000 57.65674 230 ASN A C 1
ATOM 1467 O O . ASN A 1 214 ? 46.69367 30.83328 16.91967 1.000 70.27019 230 ASN A O 1
ATOM 1472 N N . ALA A 1 215 ? 47.93139 31.36408 15.10813 1.000 69.01489 231 ALA A N 1
ATOM 1473 C CA . ALA A 1 215 ? 48.07489 29.96805 14.72533 1.000 65.57597 231 ALA A CA 1
ATOM 1474 C C . ALA A 1 215 ? 48.98690 29.21932 15.68931 1.000 68.23280 231 ALA A C 1
ATOM 1475 O O . ALA A 1 215 ? 48.70685 28.06475 16.04032 1.000 71.38076 231 ALA A O 1
ATOM 1477 N N . ALA A 1 216 ? 50.07760 29.85960 16.13620 1.000 67.70860 232 ALA A N 1
ATOM 1478 C CA . ALA A 1 216 ? 51.01250 29.19932 17.05366 1.000 62.05796 232 ALA A CA 1
ATOM 1479 C C . ALA A 1 216 ? 50.32286 28.66953 18.31074 1.000 71.89443 232 ALA A C 1
ATOM 1480 O O . ALA A 1 216 ? 50.75639 27.65975 18.88202 1.000 71.64673 232 ALA A O 1
ATOM 1482 N N . MET A 1 217 ? 49.25591 29.33341 18.75527 1.000 60.96103 233 MET A N 1
ATOM 1483 C CA . MET A 1 217 ? 48.50479 28.91219 19.92345 1.000 66.83002 233 MET A CA 1
ATOM 1484 C C . MET A 1 217 ? 47.12144 28.36955 19.59370 1.000 69.05176 233 MET A C 1
ATOM 1485 O O . MET A 1 217 ? 46.36515 28.05489 20.51681 1.000 79.68779 233 MET A O 1
ATOM 1490 N N . SER A 1 218 ? 46.76895 28.25293 18.31318 1.000 65.86552 234 SER A N 1
ATOM 1491 C CA . SER A 1 218 ? 45.50418 27.65454 17.90735 1.000 65.85713 234 SER A CA 1
ATOM 1492 C C . SER A 1 218 ? 44.31911 28.44839 18.45060 1.000 74.40761 234 SER A C 1
ATOM 1493 O O . SER A 1 218 ? 43.38751 27.89799 19.04826 1.000 64.09303 234 SER A O 1
ATOM 1496 N N . ILE A 1 219 ? 44.36713 29.76092 18.24250 1.000 55.19601 235 ILE A N 1
ATOM 1497 C CA . ILE A 1 219 ? 43.26599 30.65236 18.58030 1.000 73.69421 235 ILE A CA 1
ATOM 1498 C C . ILE A 1 219 ? 42.69195 31.20344 17.27878 1.000 78.09214 235 ILE A C 1
ATOM 1499 O O . ILE A 1 219 ? 43.39911 31.87154 16.50782 1.000 65.01424 235 ILE A O 1
ATOM 1504 N N . SER A 1 220 ? 41.41353 30.92606 17.03183 1.000 70.71690 236 SER A N 1
ATOM 1505 C CA . SER A 1 220 ? 40.77064 31.42154 15.82506 1.000 60.08590 236 SER A CA 1
ATOM 1506 C C . SER A 1 220 ? 40.34101 32.85948 16.01633 1.000 70.26814 236 SER A C 1
ATOM 1507 O O . SER A 1 220 ? 39.85182 33.24489 17.08786 1.000 67.88714 236 SER A O 1
ATOM 1510 N N . LYS A 1 221 ? 40.56948 33.65794 14.97363 1.000 70.39460 237 LYS A N 1
ATOM 1511 C CA . LYS A 1 221 ? 40.07175 35.02146 14.94817 1.000 67.10621 237 LYS A CA 1
ATOM 1512 C C . LYS A 1 221 ? 38.56326 35.00072 15.12455 1.000 66.71082 237 LYS A C 1
ATOM 1513 O O . LYS A 1 221 ? 37.85607 34.24796 14.45478 1.000 73.57818 237 LYS A O 1
ATOM 1519 N N . VAL A 1 222 ? 38.07733 35.77058 16.06434 1.000 77.44554 238 VAL A N 1
ATOM 1520 C CA . VAL A 1 222 ? 36.64062 35.88463 16.24339 1.000 77.82502 238 VAL A CA 1
ATOM 1521 C C . VAL A 1 222 ? 36.10674 36.84051 15.18585 1.000 76.72439 238 VAL A C 1
ATOM 1522 O O . VAL A 1 222 ? 36.75830 37.83191 14.83259 1.000 69.68196 238 VAL A O 1
ATOM 1526 N N . THR A 1 223 ? 34.94267 36.50901 14.62494 1.000 79.05655 239 THR A N 1
ATOM 1527 C CA . THR A 1 223 ? 34.35624 37.31627 13.56257 1.000 83.38363 239 THR A CA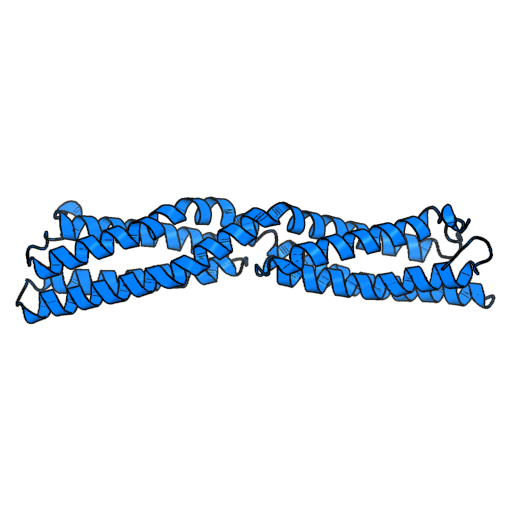 1
ATOM 1528 C C . THR A 1 223 ? 32.93161 37.77286 13.82045 1.000 66.00589 239 THR A C 1
ATOM 1529 O O . THR A 1 223 ? 32.49034 38.69985 13.13478 1.000 78.12062 239 THR A O 1
ATOM 1533 N N . ASN A 1 224 ? 32.19925 37.17345 14.76653 1.000 70.81247 240 ASN A N 1
ATOM 1534 C CA . ASN A 1 224 ? 30.93966 37.75891 15.22772 1.000 66.85040 240 ASN A CA 1
ATOM 1535 C C . ASN A 1 224 ? 31.16011 39.21564 15.62159 1.000 73.82116 240 ASN A C 1
ATOM 1536 O O . ASN A 1 224 ? 31.95462 39.51800 16.51760 1.000 82.97462 240 ASN A O 1
ATOM 1541 N N . ALA A 1 225 ? 30.46938 40.12009 14.92987 1.000 68.29057 241 ALA A N 1
ATOM 1542 C CA . ALA A 1 225 ? 30.76468 41.54039 15.07244 1.000 73.65412 241 ALA A CA 1
ATOM 1543 C C . ALA A 1 225 ? 30.46107 42.03545 16.48028 1.000 74.88961 241 ALA A C 1
ATOM 1544 O O . ALA A 1 225 ? 31.18622 42.88294 17.01323 1.000 77.33182 241 ALA A O 1
ATOM 1546 N N . GLU A 1 226 ? 29.38863 41.52653 17.09466 1.000 65.26184 242 GLU A N 1
ATOM 1547 C CA . GLU A 1 226 ? 29.05234 41.92342 18.45847 1.000 73.62430 242 GLU A CA 1
ATOM 1548 C C . GLU A 1 226 ? 30.17010 41.53452 19.42187 1.000 85.72516 242 GLU A C 1
ATOM 1549 O O . GLU A 1 226 ? 30.60780 42.33798 20.25837 1.000 72.31488 242 GLU A O 1
ATOM 1555 N N . ALA A 1 227 ? 30.63910 40.28887 19.30753 1.000 85.63214 243 ALA A N 1
ATOM 1556 C CA . ALA A 1 227 ? 31.77111 39.81498 20.09272 1.000 83.53485 243 ALA A CA 1
ATOM 1557 C C . ALA A 1 227 ? 33.01582 40.65449 19.81617 1.000 77.82996 243 ALA A C 1
ATOM 1558 O O . ALA A 1 227 ? 33.72863 41.05991 20.74385 1.000 76.35025 243 ALA A O 1
ATOM 1560 N N . VAL A 1 228 ? 33.28293 40.93822 18.53902 1.000 71.83018 244 VAL A N 1
ATOM 1561 C CA . VAL A 1 228 ? 34.42562 41.77567 18.18740 1.000 72.02239 244 VAL A CA 1
ATOM 1562 C C . VAL A 1 228 ? 34.31090 43.14157 18.85181 1.000 79.16943 244 VAL A C 1
ATOM 1563 O O . VAL A 1 228 ? 35.31444 43.71909 19.29390 1.000 82.59740 244 VAL A O 1
ATOM 1567 N N . ASP A 1 229 ? 33.08772 43.68202 18.92989 1.000 77.10383 245 ASP A N 1
ATOM 1568 C CA . ASP A 1 229 ? 32.87817 44.94186 19.63895 1.000 87.58718 245 ASP A CA 1
ATOM 1569 C C . ASP A 1 229 ? 33.35730 44.82834 21.07558 1.000 84.00341 245 ASP A C 1
ATOM 1570 O O . ASP A 1 229 ? 34.14732 45.65253 21.54911 1.000 69.92220 245 ASP A O 1
ATOM 1575 N N . ARG A 1 230 ? 32.90077 43.79233 21.77884 1.000 76.59403 246 ARG A N 1
ATOM 1576 C CA . ARG A 1 230 ? 33.22384 43.67172 23.18628 1.000 86.88942 246 ARG A CA 1
ATOM 1577 C C . ARG A 1 230 ? 34.67896 43.25311 23.41708 1.000 76.10961 246 ARG A C 1
ATOM 1578 O O . ARG A 1 230 ? 35.23387 43.58271 24.46626 1.000 80.98151 246 ARG A O 1
ATOM 1586 N N . LEU A 1 231 ? 35.33218 42.61886 22.43718 1.000 69.96292 247 LEU A N 1
ATOM 1587 C CA . LEU A 1 231 ? 36.77172 42.37183 22.52423 1.000 66.47602 247 LEU A CA 1
ATOM 1588 C C . LEU A 1 231 ? 37.58456 43.65890 22.42372 1.000 75.06060 247 LEU A C 1
ATOM 1589 O O . LEU A 1 231 ? 38.72063 43.72099 22.91671 1.000 71.15761 247 LEU A O 1
ATOM 1594 N N . ASN A 1 232 ? 37.05628 44.67496 21.74697 1.000 72.12164 248 ASN A N 1
ATOM 1595 C CA . ASN A 1 232 ? 37.79085 45.93094 21.65318 1.000 80.05878 248 ASN A CA 1
ATOM 1596 C C . ASN A 1 232 ? 37.64358 46.75578 22.92677 1.000 77.26841 248 ASN A C 1
ATOM 1597 O O . ASN A 1 232 ? 38.59247 47.43049 23.34057 1.000 69.93398 248 ASN A O 1
ATOM 1602 N N . GLU A 1 233 ? 36.47025 46.70795 23.56330 1.000 68.67956 249 GLU A N 1
ATOM 1603 C CA . GLU A 1 233 ? 36.31879 47.32221 24.87732 1.000 75.25920 249 GLU A CA 1
ATOM 1604 C C . GLU A 1 233 ? 37.21031 46.62272 25.90506 1.000 76.44426 249 GLU A C 1
ATOM 1605 O O . GLU A 1 233 ? 37.93450 47.27673 26.66577 1.000 66.00679 249 GLU A O 1
ATOM 1611 N N . ILE A 1 234 ? 37.17968 45.28494 25.91592 1.000 73.74231 250 ILE A N 1
ATOM 1612 C CA . ILE A 1 234 ? 38.05506 44.48286 26.77308 1.000 71.28604 250 ILE A CA 1
ATOM 1613 C C . ILE A 1 234 ? 39.50577 44.90111 26.59097 1.000 66.89253 250 ILE A C 1
ATOM 1614 O O . ILE A 1 234 ? 40.22646 45.15903 27.56084 1.000 66.47157 250 ILE A O 1
ATOM 1619 N N . ALA A 1 235 ? 39.94562 44.99500 25.33743 1.000 65.04207 251 ALA A N 1
ATOM 1620 C CA . ALA A 1 235 ? 41.33370 45.34292 25.06452 1.000 67.17114 251 ALA A CA 1
ATOM 1621 C C . ALA A 1 235 ? 41.68494 46.72437 25.58768 1.000 68.42917 251 ALA A C 1
ATOM 1622 O O . ALA A 1 235 ? 42.83708 46.97564 25.97295 1.000 68.24148 251 ALA A O 1
ATOM 1624 N N . GLU A 1 236 ? 40.71129 47.63059 25.61223 1.000 68.53476 252 GLU A N 1
ATOM 1625 C CA . GLU A 1 236 ? 40.98083 48.97090 26.10505 1.000 67.34136 252 GLU A CA 1
ATOM 1626 C C . GLU A 1 236 ? 41.09720 48.97898 27.62724 1.000 68.53754 252 GLU A C 1
ATOM 1627 O O . GLU A 1 236 ? 42.02492 49.57859 28.17772 1.000 73.32099 252 GLU A O 1
ATOM 1633 N N . LEU A 1 237 ? 40.17748 48.30033 28.32440 1.000 59.04485 253 LEU A N 1
ATOM 1634 C CA . LEU A 1 237 ? 40.32938 48.09953 29.76580 1.000 71.83554 253 LEU A CA 1
ATOM 1635 C C . LEU A 1 237 ? 41.65412 47.43296 30.11350 1.000 62.37964 253 LEU A C 1
ATOM 1636 O O . LEU A 1 237 ? 42.31597 47.81163 31.08312 1.000 71.85767 253 LEU A O 1
ATOM 1641 N N . PHE A 1 238 ? 42.06097 46.44269 29.32254 1.000 63.65378 254 PHE A N 1
ATOM 1642 C CA . PHE A 1 238 ? 43.25938 45.69500 29.63856 1.000 69.67907 254 PHE A CA 1
ATOM 1643 C C . PHE A 1 238 ? 44.49772 46.56317 29.53844 1.000 66.10010 254 PHE A C 1
ATOM 1644 O O . PHE A 1 238 ? 45.55663 46.17895 30.04686 1.000 71.30331 254 PHE A O 1
ATOM 1652 N N . GLU A 1 239 ? 44.39520 47.72600 28.89583 1.000 68.62766 255 GLU A N 1
ATOM 1653 C CA . GLU A 1 239 ? 45.57028 48.57892 28.76951 1.000 76.78693 255 GLU A CA 1
ATOM 1654 C C . GLU A 1 239 ? 46.13696 48.94425 30.13463 1.000 77.74811 255 GLU A C 1
ATOM 1655 O O . GLU A 1 239 ? 47.35976 49.03154 30.29501 1.000 63.90401 255 GLU A O 1
ATOM 1661 N N . PHE A 1 240 ? 45.26907 49.12428 31.13203 1.000 60.56770 256 PHE A N 1
ATOM 1662 C CA . PHE A 1 240 ? 45.74002 49.50321 32.45173 1.000 64.37137 256 PHE A CA 1
ATOM 1663 C C . PHE A 1 240 ? 46.36172 48.32937 33.19659 1.000 72.34006 256 PHE A C 1
ATOM 1664 O O . PHE A 1 240 ? 47.34143 48.50390 33.93274 1.000 66.52552 256 PHE A O 1
ATOM 1672 N N . VAL A 1 241 ? 45.78199 47.14077 33.04640 1.000 65.14775 257 VAL A N 1
ATOM 1673 C CA . VAL A 1 241 ? 46.36132 45.95030 33.65226 1.000 65.98963 257 VAL A CA 1
ATOM 1674 C C . VAL A 1 241 ? 47.77293 45.72205 33.12713 1.000 73.26895 257 VAL A C 1
ATOM 1675 O O . VAL A 1 241 ? 48.73294 45.59903 33.90119 1.000 73.26212 257 VAL A O 1
ATOM 1679 N N . SER A 1 242 ? 47.92305 45.66245 31.80026 1.000 66.58072 258 SER A N 1
ATOM 1680 C CA . SER A 1 242 ? 49.25460 45.47266 31.22861 1.000 77.31029 258 SER A CA 1
ATOM 1681 C C . SER A 1 242 ? 50.16410 46.65509 31.53920 1.000 66.68530 258 SER A C 1
ATOM 1682 O O . SER A 1 242 ? 51.37825 46.48378 31.69299 1.000 69.12494 258 SER A O 1
ATOM 1685 N N . GLY A 1 243 ? 49.59997 47.85676 31.63727 1.000 63.13515 259 GLY A N 1
ATOM 1686 C CA . GLY A 1 243 ? 50.40165 49.00500 31.98771 1.000 58.02916 259 GLY A CA 1
ATOM 1687 C C . GLY A 1 243 ? 50.88508 48.98916 33.41509 1.000 66.57259 259 GLY A C 1
ATOM 1688 O O . GLY A 1 243 ? 51.89367 49.63106 33.71995 1.000 69.69950 259 GLY A O 1
ATOM 1689 N N . SER A 1 244 ? 50.19491 48.26608 34.29716 1.000 62.33395 260 SER A N 1
ATOM 1690 C CA . SER A 1 244 ? 50.59294 48.21307 35.69733 1.000 62.88843 260 SER A CA 1
ATOM 1691 C C . SER A 1 244 ? 51.66473 47.16369 35.97276 1.000 69.18512 260 SER A C 1
ATOM 1692 O O . SER A 1 244 ? 52.25937 47.18314 37.05168 1.000 65.49053 260 SER A O 1
ATOM 1695 N N . VAL A 1 245 ? 51.93904 46.26667 35.02466 1.000 69.34479 261 VAL A N 1
ATOM 1696 C CA . VAL A 1 245 ? 52.79935 45.11977 35.30353 1.000 65.06368 261 VAL A CA 1
ATOM 1697 C C . VAL A 1 245 ? 54.18998 45.55749 35.76013 1.000 69.44371 261 VAL A C 1
ATOM 1698 O O . VAL A 1 245 ? 54.79713 44.92421 36.63379 1.000 74.82307 261 VAL A O 1
ATOM 1702 N N . ASP A 1 246 ? 54.72553 46.63607 35.19183 1.000 75.95548 262 ASP A N 1
ATOM 1703 C CA . ASP A 1 246 ? 56.10649 46.97967 35.52253 1.000 73.47684 262 ASP A CA 1
ATOM 1704 C C . ASP A 1 246 ? 56.22135 47.50001 36.95672 1.000 81.92792 262 ASP A C 1
ATOM 1705 O O . ASP A 1 246 ? 57.08498 47.05326 37.72118 1.000 68.80505 262 ASP A O 1
ATOM 1710 N N . GLU A 1 247 ? 55.33827 48.41811 37.35439 1.000 68.94036 263 GLU A N 1
ATOM 1711 C CA . GLU A 1 247 ? 55.40988 48.95552 38.71130 1.000 68.74586 263 GLU A CA 1
ATOM 1712 C C . GLU A 1 247 ? 55.14998 47.87780 39.76762 1.000 74.91629 263 GLU A C 1
ATOM 1713 O O . GLU A 1 247 ? 55.71558 47.93500 40.86456 1.000 80.87780 263 GLU A O 1
ATOM 1719 N N . ILE A 1 248 ? 54.30850 46.89112 39.46058 1.000 69.54844 264 ILE A N 1
ATOM 1720 C CA . ILE A 1 248 ? 54.06850 45.78990 40.38734 1.000 62.69077 264 ILE A CA 1
ATOM 1721 C C . ILE A 1 248 ? 55.31631 44.94299 40.54914 1.000 65.20683 264 ILE A C 1
ATOM 1722 O O . ILE A 1 248 ? 55.71905 44.61482 41.66625 1.000 72.77429 264 ILE A O 1
ATOM 1727 N N . LEU A 1 249 ? 55.94918 44.57503 39.43971 1.000 64.62797 265 LEU A N 1
ATOM 1728 C CA . LEU A 1 249 ? 57.17277 43.78715 39.52358 1.000 66.59112 265 LEU A CA 1
ATOM 1729 C C . LEU A 1 249 ? 58.27861 44.56247 40.22616 1.000 68.73907 265 LEU A C 1
ATOM 1730 O O . LEU A 1 249 ? 58.91481 44.05621 41.15836 1.000 69.68072 265 LEU A O 1
ATOM 1735 N N . GLU A 1 250 ? 58.51346 45.80205 39.79438 1.000 77.69272 266 GLU A N 1
ATOM 1736 C CA . GLU A 1 250 ? 59.67908 46.54117 40.26237 1.000 70.47583 266 GLU A CA 1
ATOM 1737 C C . GLU A 1 250 ? 59.56767 46.88475 41.74322 1.000 75.59583 266 GLU A C 1
ATOM 1738 O O . GLU A 1 250 ? 60.54623 46.75985 42.48392 1.000 77.63850 266 GLU A O 1
ATOM 1744 N N . THR A 1 251 ? 58.38672 47.28408 42.20922 1.000 75.16448 267 THR A N 1
ATOM 1745 C CA . THR A 1 251 ? 58.29143 47.90169 43.52092 1.000 63.17674 267 THR A CA 1
ATOM 1746 C C . THR A 1 251 ? 57.57747 47.05792 44.57057 1.000 73.41525 267 THR A C 1
ATOM 1747 O O . THR A 1 251 ? 57.60913 47.41811 45.74961 1.000 75.30307 267 THR A O 1
ATOM 1751 N N . SER A 1 252 ? 56.96744 45.93558 44.20564 1.000 72.64913 268 SER A N 1
ATOM 1752 C CA . SER A 1 252 ? 56.38098 45.08374 45.23388 1.000 63.40681 268 SER A CA 1
ATOM 1753 C C . SER A 1 252 ? 57.39607 44.53013 46.24284 1.000 68.99609 268 SER A C 1
ATOM 1754 O O . SER A 1 252 ? 56.97812 44.21896 47.37243 1.000 70.67776 268 SER A O 1
ATOM 1757 N N . PRO A 1 253 ? 58.68467 44.34381 45.92313 1.000 70.12834 269 PRO A N 1
ATOM 1758 C CA . PRO A 1 253 ? 59.64103 44.01361 46.99771 1.000 72.56037 269 PRO A CA 1
ATOM 1759 C C . PRO A 1 253 ? 59.72918 45.07178 48.09307 1.000 75.56460 269 PRO A C 1
ATOM 1760 O O . PRO A 1 253 ? 59.86770 44.71541 49.27225 1.000 76.88700 269 PRO A O 1
ATOM 1764 N N . ASP A 1 254 ? 59.67063 46.36188 47.73477 1.000 66.38280 270 ASP A N 1
ATOM 1765 C CA . ASP A 1 254 ? 59.53886 47.41529 48.73967 1.000 64.59815 270 ASP A CA 1
ATOM 1766 C C . ASP A 1 254 ? 58.42005 47.10316 49.72110 1.000 74.87808 270 ASP A C 1
ATOM 1767 O O . ASP A 1 254 ? 58.56799 47.31268 50.93183 1.000 72.24832 270 ASP A O 1
ATOM 1772 N N . LEU A 1 255 ? 57.27751 46.63019 49.21070 1.000 62.10393 271 LEU A N 1
ATOM 1773 C CA . LEU A 1 255 ? 56.11618 46.40025 50.06344 1.000 63.04693 271 LEU A CA 1
ATOM 1774 C C . LEU A 1 255 ? 56.42245 45.34775 51.11648 1.000 67.92046 271 LEU A C 1
ATOM 1775 O O . LEU A 1 255 ? 55.92042 45.41256 52.25028 1.000 65.38933 271 LEU A O 1
ATOM 1780 N N . PHE A 1 256 ? 57.25611 44.37691 50.75044 1.000 68.57581 272 PHE A N 1
ATOM 1781 C CA . PHE A 1 256 ? 57.69212 43.35163 51.68265 1.000 64.50323 272 PHE A CA 1
ATOM 1782 C C . PHE A 1 256 ? 58.66420 43.92943 52.70475 1.000 59.01674 272 PHE A C 1
ATOM 1783 O O . PHE A 1 256 ? 58.53117 43.68236 53.90993 1.000 62.34890 272 PHE A O 1
ATOM 1791 N N . GLN A 1 257 ? 59.63975 44.71784 52.22954 1.000 60.07674 273 GLN A N 1
ATOM 1792 C CA A GLN A 1 257 ? 60.58799 45.39513 53.11682 0.501 71.31001 273 GLN A CA 1
ATOM 1793 C CA B GLN A 1 257 ? 60.58655 45.37052 53.12899 0.499 68.70026 273 GLN A CA 1
ATOM 1794 C C . GLN A 1 257 ? 59.87409 46.21767 54.19244 1.000 77.49193 273 GLN A C 1
ATOM 1795 O O . GLN A 1 257 ? 60.22928 46.15692 55.37959 1.000 67.87233 273 GLN A O 1
ATOM 1806 N N . VAL A 1 258 ? 58.85429 47.00209 53.80454 1.000 58.77091 274 VAL A N 1
ATOM 1807 C CA . VAL A 1 258 ? 58.21398 47.84500 54.81968 1.000 60.46794 274 VAL A CA 1
ATOM 1808 C C . VAL A 1 258 ? 57.32039 47.02067 55.71871 1.000 57.47338 274 VAL A C 1
ATOM 1809 O O . VAL A 1 258 ? 57.05102 47.41020 56.85853 1.000 61.67252 274 VAL A O 1
ATOM 1813 N N . ARG A 1 259 ? 56.81646 45.89595 55.23623 1.000 63.13800 275 ARG A N 1
ATOM 1814 C CA . ARG A 1 259 ? 56.05531 45.04097 56.12805 1.000 61.32100 275 ARG A CA 1
ATOM 1815 C C . ARG A 1 259 ? 56.97834 44.38920 57.15243 1.000 66.23840 275 ARG A C 1
ATOM 1816 O O . ARG A 1 259 ? 56.62842 44.25928 58.33647 1.000 67.15174 275 ARG A O 1
ATOM 1824 N N . GLU A 1 260 ? 58.16932 43.98864 56.70795 1.000 62.62396 276 GLU A N 1
ATOM 1825 C CA . GLU A 1 260 ? 59.16747 43.45739 57.62237 1.000 73.40198 276 GLU A CA 1
ATOM 1826 C C . GLU A 1 260 ? 59.59302 44.51898 58.63722 1.000 69.38333 276 GLU A C 1
ATOM 1827 O O . GLU A 1 260 ? 59.72712 44.22803 59.83538 1.000 63.84750 276 GLU A O 1
ATOM 1833 N N . ALA A 1 261 ? 59.79016 45.76203 58.17559 1.000 65.49576 277 ALA A N 1
ATOM 1834 C CA . ALA A 1 261 ? 60.19643 46.83763 59.07466 1.000 57.92371 277 ALA A CA 1
ATOM 1835 C C . ALA A 1 261 ? 59.12380 47.09952 60.11319 1.000 59.37607 277 ALA A C 1
ATOM 1836 O O . ALA A 1 261 ? 59.42630 47.24876 61.30098 1.000 59.43144 277 ALA A O 1
ATOM 1838 N N . ALA A 1 262 ? 57.85898 47.09999 59.69782 1.000 54.07792 278 ALA A N 1
ATOM 1839 C CA . ALA A 1 262 ? 56.78249 47.27858 60.66458 1.000 59.10837 278 ALA A CA 1
ATOM 1840 C C . ALA A 1 262 ? 56.73756 46.12930 61.65930 1.000 56.76540 278 ALA A C 1
ATOM 1841 O O . ALA A 1 262 ? 56.45699 46.33986 62.84690 1.000 67.62898 278 ALA A O 1
ATOM 1843 N N . ASN A 1 263 ? 56.98655 44.90312 61.19551 1.000 61.71392 279 ASN A N 1
ATOM 1844 C CA . ASN A 1 263 ? 56.99094 43.76753 62.11561 1.000 60.89246 279 ASN A CA 1
ATOM 1845 C C . ASN A 1 263 ? 58.12503 43.88069 63.12426 1.000 51.51691 279 ASN A C 1
ATOM 1846 O O . ASN A 1 263 ? 57.92926 43.61123 64.31421 1.000 54.72490 279 ASN A O 1
ATOM 1851 N N . ASN A 1 264 ? 59.32187 44.25521 62.65603 1.000 50.45775 280 ASN A N 1
ATOM 1852 C CA . ASN A 1 264 ? 60.43254 44.56296 63.55602 1.000 51.63927 280 ASN A CA 1
ATOM 1853 C C . ASN A 1 264 ? 60.04345 45.64143 64.55660 1.000 65.48679 280 ASN A C 1
ATOM 1854 O O . ASN A 1 264 ? 60.30822 45.51344 65.76190 1.000 54.36158 280 ASN A O 1
ATOM 1859 N N . ILE A 1 265 ? 59.43873 46.73203 64.05471 1.000 65.36233 281 ILE A N 1
ATOM 1860 C CA . ILE A 1 265 ? 58.99218 47.82338 64.91575 1.000 48.53800 281 ILE A CA 1
ATOM 1861 C C . ILE A 1 265 ? 58.17899 47.26329 66.06154 1.000 59.33970 281 ILE A C 1
ATOM 1862 O O . ILE A 1 265 ? 58.40051 47.61765 67.22533 1.000 56.76935 281 ILE A O 1
ATOM 1867 N N . PHE A 1 266 ? 57.25061 46.34150 65.76333 1.000 56.46554 282 PHE A N 1
ATOM 1868 C CA . PHE A 1 266 ? 56.38002 45.87103 66.83831 1.000 53.96729 282 PHE A CA 1
ATOM 1869 C C . PHE A 1 266 ? 57.17655 45.17874 67.92746 1.000 62.42488 282 PHE A C 1
ATOM 1870 O O . PHE A 1 266 ? 56.89864 45.36193 69.12147 1.000 64.06956 282 PHE A O 1
ATOM 1878 N N . SER A 1 267 ? 58.15454 44.35570 67.53343 1.000 58.88230 283 SER A N 1
ATOM 1879 C CA . SER A 1 267 ? 58.89154 43.56620 68.51541 1.000 61.75897 283 SER A CA 1
ATOM 1880 C C . SER A 1 267 ? 59.80405 44.45892 69.35619 1.000 60.35082 283 SER A C 1
ATOM 1881 O O . SER A 1 267 ? 59.75448 44.41942 70.59479 1.000 53.24244 283 SER A O 1
ATOM 1884 N N . VAL A 1 268 ? 60.62006 45.29335 68.69593 1.000 46.61088 284 VAL A N 1
ATOM 1885 C CA . VAL A 1 268 ? 61.43147 46.28172 69.40885 1.000 60.18373 284 VAL A CA 1
ATOM 1886 C C . VAL A 1 268 ? 60.55105 47.19622 70.26001 1.000 58.87267 284 VAL A C 1
ATOM 1887 O O . VAL A 1 268 ? 60.89711 47.52697 71.39943 1.000 64.50900 284 VAL A O 1
ATOM 1891 N N . SER A 1 269 ? 59.40216 47.61081 69.71854 1.000 58.29720 285 SER A N 1
ATOM 1892 C CA . SER A 1 269 ? 58.39895 48.35708 70.47871 1.000 63.97352 285 SER A CA 1
ATOM 1893 C C . SER A 1 269 ? 58.10138 47.71345 71.82219 1.000 59.83673 285 SER A C 1
ATOM 1894 O O . SER A 1 269 ? 58.03700 48.40179 72.84731 1.000 69.18860 285 SER A O 1
ATOM 1897 N N . GLN A 1 270 ? 57.90152 46.39921 71.84433 1.000 64.60548 286 GLN A N 1
ATOM 1898 C CA . GLN A 1 270 ? 57.47284 45.77652 73.09219 1.000 64.86864 286 GLN A CA 1
ATOM 1899 C C . GLN A 1 270 ? 58.61151 45.69524 74.10890 1.000 71.61455 286 GLN A C 1
ATOM 1900 O O . GLN A 1 270 ? 58.37267 45.83279 75.32000 1.000 56.97429 286 GLN A O 1
ATOM 1906 N N . THR A 1 271 ? 59.85316 45.46225 73.65608 1.000 50.23527 287 THR A N 1
ATOM 1907 C CA . THR A 1 271 ? 60.94591 45.46887 74.62269 1.000 66.70672 287 THR A CA 1
ATOM 1908 C C . THR A 1 271 ? 61.25460 46.89125 75.06868 1.000 73.67932 287 THR A C 1
ATOM 1909 O O . THR A 1 271 ? 61.50683 47.13172 76.25363 1.000 68.63762 287 THR A O 1
ATOM 1913 N N . LEU A 1 272 ? 61.18693 47.85130 74.14083 1.000 73.42916 288 LEU A N 1
ATOM 1914 C CA . LEU A 1 272 ? 61.39359 49.25162 74.49470 1.000 64.92327 288 LEU A CA 1
ATOM 1915 C C . LEU A 1 272 ? 60.35045 49.72300 75.49638 1.000 65.80626 288 LEU A C 1
ATOM 1916 O O . LEU A 1 272 ? 60.66182 50.48718 76.41338 1.000 63.80544 288 LEU A O 1
ATOM 1921 N N . LEU A 1 273 ? 59.11223 49.26373 75.35275 1.000 57.31150 289 LEU A N 1
ATOM 1922 C CA . LEU A 1 273 ? 58.10354 49.56925 76.35795 1.000 64.25480 289 LEU A CA 1
ATOM 1923 C C . LEU A 1 273 ? 58.57929 49.18790 77.74799 1.000 70.55429 289 LEU A C 1
ATOM 1924 O O . LEU A 1 273 ? 58.30095 49.88433 78.73294 1.000 77.56069 289 LEU A O 1
ATOM 1929 N N . ASP A 1 274 ? 59.30217 48.08063 77.84893 1.000 77.05199 290 ASP A N 1
ATOM 1930 C CA . ASP A 1 274 ? 59.66038 47.57187 79.16257 1.000 76.06637 290 ASP A CA 1
ATOM 1931 C C . ASP A 1 274 ? 60.90550 48.26778 79.69917 1.000 68.38813 290 ASP A C 1
ATOM 1932 O O . ASP A 1 274 ? 60.93602 48.67391 80.86548 1.000 66.07859 290 ASP A O 1
ATOM 1937 N N . LYS A 1 275 ? 61.92799 48.43803 78.85827 1.000 54.78674 291 LYS A N 1
ATOM 1938 C CA . LYS A 1 275 ? 63.09042 49.20560 79.27677 1.000 64.42899 291 LYS A CA 1
ATOM 1939 C C . LYS A 1 275 ? 62.71740 50.64389 79.61547 1.000 71.09270 291 LYS A C 1
ATOM 1940 O O . LYS A 1 275 ? 63.29271 51.23066 80.54076 1.000 65.80291 291 LYS A O 1
ATOM 1946 N N . ALA A 1 276 ? 61.73639 51.21462 78.90799 1.000 65.43230 292 ALA A N 1
ATOM 1947 C CA . ALA A 1 276 ? 61.31575 52.57587 79.21323 1.000 61.61131 292 ALA A CA 1
ATOM 1948 C C . ALA A 1 276 ? 60.63619 52.65205 80.57103 1.000 57.81665 292 ALA A C 1
ATOM 1949 O O . ALA A 1 276 ? 60.79581 53.64767 81.28833 1.000 64.15224 292 ALA A O 1
ATOM 1951 N N . SER A 1 277 ? 59.85585 51.62895 80.93695 1.000 60.76489 293 SER A N 1
ATOM 1952 C CA . SER A 1 277 ? 59.26063 51.61208 82.27341 1.000 60.98609 293 SER A CA 1
ATOM 1953 C C . SER A 1 277 ? 60.32482 51.47958 83.35610 1.000 63.39057 293 SER A C 1
ATOM 1954 O O . SER A 1 277 ? 60.13367 51.97242 84.47080 1.000 63.73069 293 SER A O 1
ATOM 1957 N N . GLN A 1 278 ? 61.45137 50.83463 83.04898 1.000 62.72487 294 GLN A N 1
ATOM 1958 C CA . GLN A 1 278 ? 62.51910 50.70193 84.03748 1.000 73.28143 294 GLN A CA 1
ATOM 1959 C C . GLN A 1 278 ? 63.30631 51.99483 84.19445 1.000 66.66911 294 GLN A C 1
ATOM 1960 O O . GLN A 1 278 ? 63.64816 52.37958 85.31943 1.000 70.83814 294 GLN A O 1
ATOM 1966 N N . LEU A 1 279 ? 63.61595 52.66049 83.07814 1.000 62.05473 295 LEU A N 1
ATOM 1967 C CA . LEU A 1 279 ? 64.17012 54.00676 83.13735 1.000 60.65927 295 LEU A CA 1
ATOM 1968 C C . LEU A 1 279 ? 63.27222 54.93678 83.94889 1.000 62.38973 295 LEU A C 1
ATOM 1969 O O . LEU A 1 279 ? 63.73973 55.63013 84.85722 1.000 60.81159 295 LEU A O 1
ATOM 1974 N N . ALA A 1 280 ? 61.97130 54.95354 83.65478 1.000 53.31717 296 ALA A N 1
ATOM 1975 C CA . ALA A 1 280 ? 61.06797 55.79063 84.44491 1.000 60.85316 296 ALA A CA 1
ATOM 1976 C C . ALA A 1 280 ? 61.10984 55.41073 85.92262 1.000 75.47219 296 ALA A C 1
ATOM 1977 O O . ALA A 1 280 ? 61.06880 56.28519 86.80437 1.000 68.95051 296 ALA A O 1
ATOM 1979 N N . ASP A 1 281 ? 61.20359 54.10368 86.20758 1.000 82.22623 297 ASP A N 1
ATOM 1980 C CA . ASP A 1 281 ? 61.27961 53.63046 87.58461 1.000 61.71517 297 ASP A CA 1
ATOM 1981 C C . ASP A 1 281 ? 62.58993 54.05091 88.24659 1.000 67.73463 297 ASP A C 1
ATOM 1982 O O . ASP A 1 281 ? 62.59338 54.43134 89.42217 1.000 71.11841 297 ASP A O 1
ATOM 1987 N N . GLY A 1 282 ? 63.70686 53.99897 87.50784 1.000 63.85388 298 GLY A N 1
ATOM 1988 C CA . GLY A 1 282 ? 64.97282 54.48492 88.04577 1.000 62.09838 298 GLY A CA 1
ATOM 1989 C C . GLY A 1 282 ? 64.92659 55.95634 88.42282 1.000 77.19664 298 GLY A C 1
ATOM 1990 O O . GLY A 1 282 ? 65.35610 56.34808 89.51137 1.000 72.80189 298 GLY A O 1
ATOM 1991 N N . PHE A 1 283 ? 64.38883 56.78920 87.52767 1.000 74.36422 299 PHE A N 1
ATOM 1992 C CA . PHE A 1 283 ? 64.21729 58.20452 87.82574 1.000 62.59915 299 PHE A CA 1
ATOM 1993 C C . PHE A 1 283 ? 63.37416 58.39861 89.07394 1.000 71.80645 299 PHE A C 1
ATOM 1994 O O . PHE A 1 283 ? 63.75303 59.15143 89.98002 1.000 84.95736 299 PHE A O 1
ATOM 2002 N N . GLU A 1 284 ? 62.22485 57.72615 89.14730 1.000 65.86738 300 GLU A N 1
ATOM 2003 C CA . GLU A 1 284 ? 61.34552 57.94277 90.29292 1.000 78.47502 300 GLU A CA 1
ATOM 2004 C C . GLU A 1 284 ? 61.98796 57.48659 91.59575 1.000 81.15145 300 GLU A C 1
ATOM 2005 O O . GLU A 1 284 ? 61.64772 58.00210 92.66698 1.000 80.31230 300 GLU A O 1
ATOM 2011 N N . ASN A 1 285 ? 62.91194 56.52302 91.52413 1.000 74.35038 301 ASN A N 1
ATOM 2012 C CA . ASN A 1 285 ? 63.63686 56.09053 92.71481 1.000 88.12415 301 ASN A CA 1
ATOM 2013 C C . ASN A 1 285 ? 64.58317 57.17583 93.20091 1.000 91.15522 301 ASN A C 1
ATOM 2014 O O . ASN A 1 285 ? 64.54399 57.56455 94.37331 1.000 98.63098 301 ASN A O 1
ATOM 2019 N N . LEU A 1 286 ? 65.44984 57.66953 92.31297 1.000 82.96936 302 LEU A N 1
ATOM 2020 C CA . LEU A 1 286 ? 66.31388 58.79077 92.66490 1.000 85.24740 302 LEU A CA 1
ATOM 2021 C C . LEU A 1 286 ? 65.52052 59.95416 93.26379 1.000 83.76623 302 LEU A C 1
ATOM 2022 O O . LEU A 1 286 ? 65.96991 60.58929 94.22444 1.000 91.01161 302 LEU A O 1
ATOM 2027 N N . ALA A 1 287 ? 64.31650 60.22982 92.73325 1.000 76.02934 303 ALA A N 1
ATOM 2028 C CA . ALA A 1 287 ? 63.46922 61.28923 93.30222 1.000 83.49753 303 ALA A CA 1
ATOM 2029 C C . ALA A 1 287 ? 62.88683 60.93041 94.69979 1.000 97.99036 303 ALA A C 1
ATOM 2030 O O . ALA A 1 287 ? 62.03640 61.68830 95.22855 1.000 99.17711 303 ALA A O 1
ATOM 2032 N N . GLY A 1 288 ? 63.30058 59.80417 95.28204 1.000 95.26759 304 GLY A N 1
ATOM 2033 C CA . GLY A 1 288 ? 62.90642 59.42939 96.62693 1.000 90.15261 304 GLY A CA 1
ATOM 2034 C C . GLY A 1 288 ? 64.08905 58.92415 97.43507 1.000 108.20976 304 GLY A C 1
ATOM 2035 O O . GLY A 1 288 ? 63.90610 58.27980 98.47558 1.000 114.45131 304 GLY A O 1
ATOM 2036 N N . GLY A 1 289 ? 65.30102 59.20909 96.96876 1.000 91.66462 305 GLY A N 1
ATOM 2037 C CA . GLY A 1 289 ? 66.53209 58.71471 97.59073 1.000 91.05904 305 GLY A CA 1
ATOM 2038 C C . GLY A 1 289 ? 67.02009 57.34474 97.11741 1.000 113.86984 305 GLY A C 1
ATOM 2039 O O . GLY A 1 289 ? 68.19880 57.18250 96.79996 1.000 111.53918 305 GLY A O 1
ATOM 2040 N N . ARG A 1 290 ? 66.11489 56.36301 97.06696 1.000 111.38448 306 ARG A N 1
ATOM 2041 C CA . ARG A 1 290 ? 66.40999 54.98059 96.66136 1.000 100.03969 306 ARG A CA 1
ATOM 2042 C C . ARG A 1 290 ? 67.27321 54.88545 95.39254 1.000 104.07249 306 ARG A C 1
ATOM 2043 O O . ARG A 1 290 ? 67.99455 53.90243 95.17715 1.000 109.50943 306 ARG A O 1
#

InterPro domains:
  IPR003660 HAMP domain [PS50885] (347-398)
  IPR004089 Methyl-accepting chemotaxis protein (MCP) signalling domain [PF00015] (458-642)
  IPR004089 Methyl-accepting chemotaxis protein (MCP) signalling domain [PS50111] (403-639)
  IPR004089 Methyl-accepting chemotaxis protein (MCP) signalling domain [SM00283] (413-674)
  IPR004090 Chemotaxis methyl-accepting receptor [PR00260] (434-463)
  IPR004090 Chemotaxis methyl-accepting receptor [PR00260] (511-538)
  IPR004090 Chemotaxis methyl-accepting receptor [PR00260] (540-569)
  IPR029095 NarX-like, N-terminal [PF13675] (39-148)

Foldseek 3Di:
DAAQPDDLLCLQLVLLVVLLVLLVQLLVLLQVLLLQPLVSLVSNVVSLVSNVVSLCCQAANDVGRRRGHHDCLCVVLNVVLVVLNVLLNVLSVLSNVCNVLLNVLVVLLVVLVVLLVVLLVLLVVLLVLCVVVVHDVLQNVLSVVLNVLSVLLNVLSVLLSVLAPCNLVSLVVNQVSLVVSLVSLVCCCPNDVVVRRGHDDPVVSNVSSVVSNVSSVSSNVCSVSSNPRSNSSNSSNVSSVSSVVSSVVSSVSSVVSSVSSVCVVVVD

B-factor: mean 67.18, std 13.29, range [38.74, 129.83]

Secondary structure (DSSP, 8-state):
---TTS-HHHHHHHHHHHHHHHHHHHHHHHHHHHTT-THHHHHHHHHHHHHHHHHHHHHH-BGGGTBPSPPGGGHHHHHHHHHHHHHHHHHHHHHHTTHHHHHHHHHHHHHHHHHHHHHHHHHHHHHHHHHHTT--HHHHHHHHHHHHHHHHHHHHHHHHHT-STTHHHHHHHHHHHHHHHHHHHHHHHH-BTTTTBPPP--HHHHHHHHHHHHHHHHHHHHHHHHHHHHHHHHHHHHHHHHHHHHHHHHHHHHHHHHHHHHHHTT--

Solvent-accessible surface area: 13642 Å² total; per-residue (Å²): 255,92,71,88,162,24,78,72,57,156,8,11,41,38,25,0,22,55,0,102,69,0,1,106,102,1,8,119,11,0,57,46,0,4,64,13,100,30,110,0,2,126,76,0,107,62,3,34,54,46,0,60,138,60,7,70,18,0,56,106,16,24,159,85,6,73,4,61,76,21,52,140,64,2,96,88,47,16,67,57,0,56,116,17,7,30,22,0,48,141,29,0,52,36,0,37,89,9,60,143,34,0,52,48,4,40,108,17,9,65,43,0,54,128,30,0,46,71,1,43,88,23,0,94,77,0,12,67,13,0,96,136,86,71,21,73,85,72,9,18,32,16,0,84,149,3,4,120,16,0,90,136,1,42,33,8,8,102,128,4,48,46,1,58,158,84,0,71,123,6,1,65,32,0,10,155,16,4,53,77,0,20,119,18,6,128,1,1,49,114,27,38,100,105,70,94,15,44,115,2,103,35,75,101,0,51,81,82,0,76,62,0,27,116,37,17,117,85,0,56,58,6,26,93,52,5,75,130,31,1,56,50,1,73,80,0,46,71,5,2,69,65,0,107,68,36,5,99,69,0,72,77,44,0,26,86,0,14,86,9,6,93,57,67,49,41,70,188